Protein AF-A0A7S0THJ0-F1 (afdb_monomer_lite)

Organism: NCBI:txid933848

pLDDT: mean 73.05, std 17.77, range [30.92, 96.56]

InterPro domains:
  IPR011989 Armadillo-like helical [G3DSA:1.25.10.10] (74-312)

Sequence (312 aa):
LCKSIRDVCLGVSECCMRSSDLSIRLKAMTIWSYIFDDADLLTLIGYDAQKNVFAQSDRFVGVTVGIMKFVLNHFRVQFHDLKSFETEEEWQSSRNNLKCIISRLLQQCFVLCPLKGMECIGQFSMSVLSGQPDAQHVNSIGHCTIQNTQYVALDGLGDIYRIVFENSIRYATHKHSIHAFKAKKNTTAQRVTLIDESAFDGDSPLLMMAQQLHALVLKYDCARDTQLSSRIYPLLSAMIPLYSRRTQCLQLTFDRLLTDFQLKLPLNPSSADAFDIKCNAVACKRRTAFALLHIAKRIPHVCVQFIQPIWK

Foldseek 3Di:
DVVVVVVVLLVVLLVQLPDPDLVSVLVSLLSVQVVCVVDPVCVQQQQPVVVRDGPHDPSVLVSLLVLLLVLLVLLQDDPVNDPPDPDPVVVVVVSVVCLVSSLSSLLSSCLSPVLSSLVSLLVLLCVLLVDDPPPVPPDPLVPPDPPPSSLSSLVSNLSSLCSNQVVQEDEPPPPPDPPPPPPPPDDPDDPRDHHYLCCLPDVRSSLVSLVVSLVSLLPRDPLVPLSSLLSSLSNLLRSLSNCVHPVVSVLSNCVVLVVSLPDDQPADVPDPCNPSSVVSNVSSNVSSVVSVVSSCVRCVVSCPVVCVVVVD

Structure (mmCIF, N/CA/C/O backbone):
data_AF-A0A7S0THJ0-F1
#
_entry.id   AF-A0A7S0THJ0-F1
#
loop_
_atom_site.group_PDB
_atom_site.id
_atom_site.type_symbol
_atom_site.label_atom_id
_atom_site.label_alt_id
_atom_site.label_comp_id
_atom_site.label_asym_id
_atom_site.label_entity_id
_atom_site.label_seq_id
_atom_site.pdbx_PDB_ins_code
_atom_site.Cartn_x
_atom_site.Cartn_y
_atom_site.Cartn_z
_atom_site.occupancy
_atom_site.B_iso_or_equiv
_atom_site.auth_seq_id
_atom_site.auth_comp_id
_atom_site.auth_asym_id
_atom_site.auth_atom_id
_atom_site.pdbx_PDB_model_num
ATOM 1 N N . LEU A 1 1 ? -22.891 15.657 32.880 1.00 45.47 1 LEU A N 1
ATOM 2 C CA . LEU A 1 1 ? -21.996 16.722 32.367 1.00 45.47 1 LEU A CA 1
ATOM 3 C C . LEU A 1 1 ? -21.004 16.203 31.315 1.00 45.47 1 LEU A C 1
ATOM 5 O O . LEU A 1 1 ? -21.065 16.663 30.185 1.00 45.47 1 LEU A O 1
ATOM 9 N N . CYS A 1 2 ? -20.169 15.197 31.618 1.00 52.94 2 CYS A N 1
ATOM 10 C CA . CYS A 1 2 ? -19.155 14.667 30.683 1.00 52.94 2 CYS A CA 1
ATOM 11 C C . CYS A 1 2 ? -19.717 14.135 29.351 1.00 52.94 2 CYS A C 1
ATOM 13 O O . CYS A 1 2 ? -19.111 14.352 28.308 1.00 52.94 2 CYS A O 1
ATOM 15 N N . LYS A 1 3 ? -20.898 13.500 29.365 1.00 54.56 3 LYS A N 1
ATOM 16 C CA . LYS A 1 3 ? -21.573 13.017 28.145 1.00 54.56 3 LYS A CA 1
ATOM 17 C C . LYS A 1 3 ? -21.988 14.171 27.219 1.00 54.56 3 LYS A C 1
A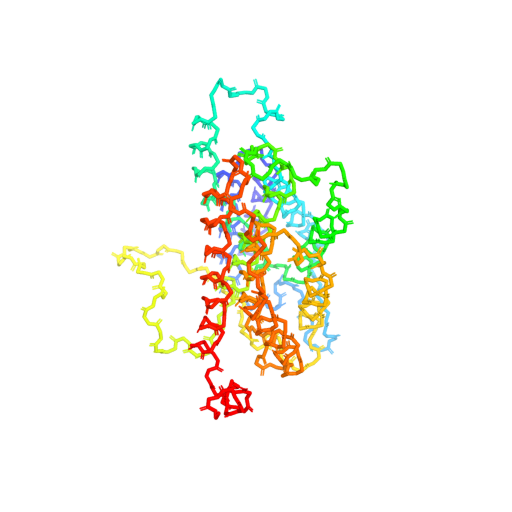TOM 19 O O . LYS A 1 3 ? -21.702 14.140 26.036 1.00 54.56 3 LYS A O 1
ATOM 24 N N . SER A 1 4 ? -22.532 15.244 27.794 1.00 60.94 4 SER A N 1
ATOM 25 C CA . SER A 1 4 ? -22.945 16.448 27.061 1.00 60.94 4 SER A CA 1
ATOM 26 C C . SER A 1 4 ? -21.755 17.206 26.454 1.00 60.94 4 SER A C 1
ATOM 28 O O . SER A 1 4 ? -21.835 17.631 25.308 1.00 60.94 4 SER A O 1
ATOM 30 N N . ILE A 1 5 ? -20.626 17.313 27.167 1.00 57.25 5 ILE A N 1
ATOM 31 C CA . ILE A 1 5 ? -19.391 17.911 26.625 1.00 57.25 5 ILE A CA 1
ATOM 32 C C . ILE A 1 5 ? -18.820 17.046 25.493 1.00 57.25 5 ILE A C 1
ATOM 34 O O . ILE A 1 5 ? -18.449 17.578 24.450 1.00 57.25 5 ILE A O 1
ATOM 38 N N . ARG A 1 6 ? -18.797 15.717 25.665 1.00 62.06 6 ARG A N 1
ATOM 39 C CA . ARG A 1 6 ? -18.361 14.775 24.624 1.00 62.06 6 ARG A CA 1
ATOM 40 C C . ARG A 1 6 ? -19.205 14.922 23.357 1.00 62.06 6 ARG A C 1
ATOM 42 O O . ARG A 1 6 ? -18.637 15.070 22.282 1.00 62.06 6 ARG A O 1
ATOM 49 N N . ASP A 1 7 ? -20.527 14.944 23.486 1.00 62.53 7 ASP A N 1
ATOM 50 C CA . ASP A 1 7 ? -21.443 15.046 22.346 1.00 62.53 7 ASP A CA 1
ATOM 51 C C . ASP A 1 7 ? -21.288 16.389 21.606 1.00 62.53 7 ASP A C 1
ATOM 53 O O . ASP A 1 7 ? -21.286 16.425 20.375 1.00 62.53 7 ASP A O 1
ATOM 57 N N . VAL A 1 8 ? -21.058 17.490 22.334 1.00 66.38 8 VAL A N 1
ATOM 58 C CA . VAL A 1 8 ? -20.752 18.804 21.740 1.00 66.38 8 VAL A CA 1
ATOM 59 C C . VAL A 1 8 ? -19.402 18.790 21.017 1.00 66.38 8 VAL A C 1
ATOM 61 O O . VAL A 1 8 ? -19.313 19.257 19.881 1.00 66.38 8 VAL A O 1
ATOM 64 N N . CYS A 1 9 ? -18.352 18.227 21.624 1.00 64.31 9 CYS A N 1
ATOM 65 C CA . CYS A 1 9 ? -17.043 18.100 20.981 1.00 64.31 9 CYS A CA 1
ATOM 66 C C . CYS A 1 9 ? -17.111 17.241 19.711 1.00 64.31 9 CYS A C 1
ATOM 68 O O . CYS A 1 9 ? -16.494 17.599 18.707 1.00 64.31 9 CYS A O 1
ATOM 70 N N . LEU A 1 10 ? -17.882 16.149 19.726 1.00 64.94 10 LEU A N 1
ATOM 71 C CA . LEU A 1 10 ? -18.122 15.305 18.554 1.00 64.94 10 LEU A CA 1
ATOM 72 C C . LEU A 1 10 ? -18.889 16.062 17.461 1.00 64.94 10 LEU A C 1
ATOM 74 O O . LEU A 1 10 ? -18.469 16.034 16.310 1.00 64.94 10 LEU A O 1
ATOM 78 N N . GLY A 1 11 ? -19.937 16.813 17.809 1.00 65.62 11 GLY A N 1
ATOM 79 C CA . GLY A 1 11 ? -20.690 17.617 16.840 1.00 65.62 11 GLY A CA 1
ATOM 80 C C . GLY A 1 11 ? -19.857 18.729 16.188 1.00 65.62 11 GLY A C 1
ATOM 81 O O . GLY A 1 11 ? -19.864 18.884 14.967 1.00 65.62 11 GLY A O 1
ATOM 82 N N . VAL A 1 12 ? -19.081 19.479 16.979 1.00 69.25 12 VAL A N 1
ATOM 83 C CA . VAL A 1 12 ? -18.205 20.549 16.462 1.00 69.25 12 VAL A CA 1
ATOM 84 C C . VAL A 1 12 ? -17.106 19.973 15.575 1.00 69.25 12 VAL A C 1
ATOM 86 O O . VAL A 1 12 ? -16.859 20.476 14.479 1.00 69.25 12 VAL A O 1
ATOM 89 N N . SER A 1 13 ? -16.461 18.898 16.022 1.00 67.81 13 SER A N 1
ATOM 90 C CA . SER A 1 13 ? -15.415 18.253 15.233 1.00 67.81 13 SER A CA 1
ATOM 91 C C . SER A 1 13 ? -15.972 17.610 13.959 1.00 67.81 13 SER A C 1
ATOM 93 O O . SER A 1 13 ? -15.320 17.709 12.926 1.00 67.81 13 SER A O 1
ATOM 95 N N . GLU A 1 14 ? -17.188 17.055 13.963 1.00 68.12 14 GLU A N 1
ATOM 96 C CA . GLU A 1 14 ? -17.860 16.575 12.746 1.00 68.12 14 GLU A CA 1
ATOM 97 C C . GLU A 1 14 ? -18.060 17.706 11.723 1.00 68.12 14 GLU A C 1
ATOM 99 O O . GLU A 1 14 ? -17.753 17.539 10.541 1.00 68.12 14 GLU A O 1
ATOM 104 N N . CYS A 1 15 ? -18.505 18.885 12.163 1.00 71.38 15 CYS A N 1
ATOM 105 C CA . CYS A 1 15 ? -18.601 20.061 11.295 1.00 71.38 15 CYS A CA 1
ATOM 106 C C . CYS A 1 15 ? -17.227 20.464 10.734 1.00 71.38 15 CYS A C 1
ATOM 108 O O . CYS A 1 15 ? -17.093 20.704 9.533 1.00 71.38 15 CYS A O 1
ATOM 110 N N . CYS A 1 16 ? -16.184 20.474 11.569 1.00 72.19 16 CYS A N 1
ATOM 111 C CA . CYS A 1 16 ? -14.816 20.768 11.138 1.00 72.19 16 CYS A CA 1
ATOM 112 C C . CYS A 1 16 ? -14.275 19.746 10.121 1.00 72.19 16 CYS A C 1
ATOM 114 O O . CYS A 1 16 ? -13.527 20.118 9.217 1.00 72.19 16 CYS A O 1
ATOM 116 N N . MET A 1 17 ? -14.686 18.479 10.212 1.00 67.00 17 MET A N 1
ATOM 117 C CA . MET A 1 17 ? -14.306 17.419 9.270 1.00 67.00 17 MET A CA 1
ATOM 118 C C . MET A 1 17 ? -14.867 17.640 7.857 1.00 67.00 17 MET A C 1
ATOM 120 O O . MET A 1 17 ? -14.301 17.141 6.885 1.00 67.00 17 MET A O 1
ATOM 124 N N . ARG A 1 18 ? -15.933 18.440 7.721 1.00 70.94 18 ARG A N 1
ATOM 125 C CA . ARG A 1 18 ? -16.515 18.839 6.427 1.00 70.94 18 ARG A CA 1
ATOM 126 C C . ARG A 1 18 ? -15.863 20.088 5.822 1.00 70.94 18 ARG A C 1
ATOM 128 O O . ARG A 1 18 ? -16.164 20.421 4.680 1.00 70.94 18 ARG A O 1
ATOM 135 N N . SER A 1 19 ? -14.969 20.764 6.550 1.00 75.06 19 SER A N 1
ATOM 136 C CA . SER A 1 19 ? -14.258 21.961 6.072 1.00 75.06 19 SER A CA 1
ATOM 137 C C . SER A 1 19 ? -13.485 21.683 4.781 1.00 75.06 19 SER A C 1
ATOM 139 O O . SER A 1 19 ? -13.008 20.571 4.586 1.00 75.06 19 SER A O 1
ATOM 141 N N . SER A 1 20 ? -13.309 22.666 3.898 1.00 71.50 20 SER A N 1
ATOM 142 C CA . SER A 1 20 ? -12.381 22.558 2.760 1.00 71.50 20 SER A CA 1
ATOM 143 C C . SER A 1 20 ? -10.906 22.645 3.182 1.00 71.50 20 SER A C 1
ATOM 145 O O . SER A 1 20 ? -10.034 22.202 2.439 1.00 71.50 20 SER A O 1
ATOM 147 N N . ASP A 1 21 ? -10.622 23.154 4.385 1.00 73.25 21 ASP A N 1
ATOM 148 C CA . ASP A 1 21 ? -9.270 23.303 4.927 1.00 73.25 21 ASP A CA 1
ATOM 149 C C . ASP A 1 21 ? -8.776 22.001 5.593 1.00 73.25 21 ASP A C 1
ATOM 151 O O . ASP A 1 21 ? -9.318 21.530 6.600 1.00 73.25 21 ASP A O 1
ATOM 155 N N . LEU A 1 22 ? -7.694 21.437 5.048 1.00 71.25 22 LEU A N 1
ATOM 156 C CA . LEU A 1 22 ? -7.054 20.215 5.542 1.00 71.25 22 LEU A CA 1
ATOM 157 C C . LEU A 1 22 ? -6.485 20.342 6.964 1.00 71.25 22 LEU A C 1
ATOM 159 O O . LEU A 1 22 ? -6.487 19.364 7.712 1.00 71.25 22 LEU A O 1
ATOM 163 N N . SER A 1 23 ? -6.020 21.528 7.358 1.00 70.19 23 SER A N 1
ATOM 164 C CA . SER A 1 23 ? -5.528 21.809 8.710 1.00 70.19 23 SER A CA 1
ATOM 165 C C . SER A 1 23 ? -6.664 21.739 9.729 1.00 70.19 23 SER A C 1
ATOM 167 O O . SER A 1 23 ? -6.505 21.159 10.807 1.00 70.19 23 SER A O 1
ATOM 169 N N . ILE A 1 24 ? -7.843 22.259 9.366 1.00 72.00 24 ILE A N 1
ATOM 170 C CA . ILE A 1 24 ? -9.050 22.177 10.199 1.00 72.00 24 ILE A CA 1
ATOM 171 C C . ILE A 1 24 ? -9.493 20.718 10.351 1.00 72.00 24 ILE A C 1
ATOM 173 O O . ILE A 1 24 ? -9.739 20.278 11.477 1.00 72.00 24 ILE A O 1
ATOM 177 N N . ARG A 1 25 ? -9.508 19.942 9.257 1.00 72.75 25 ARG A N 1
ATOM 178 C CA . ARG A 1 25 ? -9.799 18.497 9.313 1.00 72.75 25 ARG A CA 1
ATOM 179 C C . ARG A 1 25 ? -8.817 17.755 10.219 1.00 72.75 25 ARG A C 1
ATOM 181 O O . ARG A 1 25 ? -9.242 16.970 11.057 1.00 72.75 25 ARG A O 1
ATOM 188 N N . LEU A 1 26 ? -7.515 18.034 10.114 1.00 68.38 26 LEU A N 1
ATOM 189 C CA . LEU A 1 26 ? -6.490 17.362 10.924 1.00 68.38 26 LEU A CA 1
ATOM 190 C C . LEU A 1 26 ? -6.643 17.665 12.419 1.00 68.38 26 LEU A C 1
ATOM 192 O O . LEU A 1 26 ? -6.515 16.770 13.259 1.00 68.38 26 LEU A O 1
ATOM 196 N N . LYS A 1 27 ? -6.940 18.920 12.770 1.00 73.38 27 LYS A N 1
ATOM 197 C CA . LYS A 1 27 ? -7.230 19.303 14.158 1.00 73.38 27 LYS A CA 1
ATOM 198 C C . LYS A 1 27 ? -8.483 18.600 14.676 1.00 73.38 27 LYS A C 1
ATOM 200 O O . LYS A 1 27 ? -8.460 18.089 15.791 1.00 73.38 27 LYS A O 1
ATOM 205 N N . ALA A 1 28 ? -9.531 18.510 13.857 1.00 73.31 28 ALA A N 1
ATOM 206 C CA . ALA A 1 28 ? -10.739 17.774 14.203 1.00 73.31 28 ALA A CA 1
ATOM 207 C C . ALA A 1 28 ? -10.446 16.285 14.436 1.00 73.31 28 ALA A C 1
ATOM 209 O O . ALA A 1 28 ? -10.781 15.771 15.495 1.00 73.31 28 ALA A O 1
ATOM 210 N N . MET A 1 29 ? -9.727 15.615 13.532 1.00 68.19 29 MET A N 1
ATOM 211 C CA . MET A 1 29 ? -9.319 14.214 13.716 1.00 68.19 29 MET A CA 1
ATOM 212 C C . MET A 1 29 ? -8.494 13.994 14.979 1.00 68.19 29 MET A C 1
ATOM 214 O O . MET A 1 29 ? -8.699 13.014 15.686 1.00 68.19 29 MET A O 1
ATOM 218 N N . THR A 1 30 ? -7.598 14.928 15.295 1.00 67.06 30 THR A N 1
ATOM 219 C CA . THR A 1 30 ? -6.803 14.873 16.524 1.00 67.06 30 THR A CA 1
ATOM 220 C C . THR A 1 30 ? -7.704 14.895 17.761 1.00 67.06 30 THR A C 1
ATOM 222 O O . THR A 1 30 ? -7.481 14.111 18.678 1.00 67.06 30 THR A O 1
ATOM 225 N N . ILE A 1 31 ? -8.753 15.727 17.774 1.00 67.38 31 ILE A N 1
ATOM 226 C CA . ILE A 1 31 ? -9.754 15.750 18.855 1.00 67.38 31 ILE A CA 1
ATOM 227 C C . ILE A 1 31 ? -10.453 14.390 18.975 1.00 67.38 31 ILE A C 1
ATOM 229 O O . ILE A 1 31 ? -10.575 13.880 20.085 1.00 67.38 31 ILE A O 1
ATOM 233 N N . TRP A 1 32 ? -10.857 13.775 17.858 1.00 65.62 32 TRP A N 1
ATOM 234 C CA . TRP A 1 32 ? -11.440 12.429 17.880 1.00 65.62 32 TRP A CA 1
ATOM 235 C C . TRP A 1 32 ? -10.455 11.409 18.460 1.00 65.62 32 TRP A C 1
ATOM 237 O O . TRP A 1 32 ? -10.817 10.713 19.401 1.00 65.62 32 TRP A O 1
ATOM 247 N N . SER A 1 33 ? -9.203 11.363 17.986 1.00 62.84 33 SER A N 1
ATOM 248 C CA . SER A 1 33 ? -8.169 10.466 18.531 1.00 62.84 33 SER A CA 1
ATOM 249 C C . SER A 1 33 ? -7.985 10.628 20.046 1.00 62.84 33 SER A C 1
ATOM 251 O O . SER A 1 33 ? -7.906 9.629 20.750 1.00 62.84 33 SER A O 1
ATOM 253 N N . TYR A 1 34 ? -7.995 11.863 20.563 1.00 63.12 34 TYR A N 1
ATOM 254 C CA . TYR A 1 34 ? -7.917 12.119 22.007 1.00 63.12 34 TYR A CA 1
ATOM 255 C C . TYR A 1 34 ? -9.150 11.624 22.773 1.00 63.12 34 TYR A C 1
ATOM 257 O O . TYR A 1 34 ? -9.007 11.057 23.851 1.00 63.12 34 TYR A O 1
ATOM 265 N N . ILE A 1 35 ? -10.357 11.818 22.231 1.00 61.69 35 ILE A N 1
ATOM 266 C CA . ILE A 1 35 ? -11.600 11.317 22.845 1.00 61.69 35 ILE A CA 1
ATOM 267 C C . ILE A 1 35 ? -11.606 9.780 22.887 1.00 61.69 35 ILE A C 1
ATOM 269 O O . ILE A 1 35 ? -12.152 9.193 23.822 1.00 61.69 35 ILE A O 1
ATOM 273 N N . PHE A 1 36 ? -11.002 9.140 21.885 1.00 57.12 36 PHE A N 1
ATOM 274 C CA . PHE A 1 36 ? -10.899 7.689 21.775 1.00 57.12 36 PHE A CA 1
ATOM 275 C C . PHE A 1 36 ? -9.821 7.069 22.675 1.00 57.12 36 PHE A C 1
ATOM 277 O O . PHE A 1 36 ? -10.013 5.942 23.113 1.00 57.12 36 PHE A O 1
ATOM 284 N N . ASP A 1 37 ? -8.735 7.781 22.989 1.00 53.16 37 ASP A N 1
ATOM 285 C CA . ASP A 1 37 ? -7.672 7.296 23.889 1.00 53.16 37 ASP A CA 1
ATOM 286 C C . ASP A 1 37 ? -8.120 7.178 25.364 1.00 53.16 37 ASP A C 1
ATOM 288 O O . ASP A 1 37 ? -7.504 6.442 26.133 1.00 53.16 37 ASP A O 1
ATOM 292 N N . ASP A 1 38 ? -9.176 7.896 25.764 1.00 46.31 38 ASP A N 1
ATOM 293 C CA . ASP A 1 38 ? -9.660 7.993 27.156 1.00 46.31 38 ASP A CA 1
ATOM 294 C C . ASP A 1 38 ? -10.891 7.100 27.438 1.00 46.31 38 ASP A C 1
ATOM 296 O O . ASP A 1 38 ? -11.423 7.047 28.548 1.00 46.31 38 ASP A O 1
ATOM 300 N N . ALA A 1 39 ? -11.379 6.393 26.419 1.00 47.75 39 ALA A N 1
ATOM 301 C CA . ALA A 1 39 ? -12.442 5.403 26.522 1.00 47.75 39 ALA A CA 1
ATOM 302 C C . ALA A 1 39 ? -11.917 4.050 26.038 1.00 47.75 39 ALA A C 1
ATOM 304 O O . ALA A 1 39 ? -11.024 3.999 25.201 1.00 47.75 39 ALA A O 1
ATOM 305 N N . ASP A 1 40 ? -12.482 2.950 26.536 1.00 49.97 40 ASP A N 1
ATOM 306 C CA . ASP A 1 40 ? -12.187 1.625 25.993 1.00 49.97 40 ASP A CA 1
ATOM 307 C C . ASP A 1 40 ? -12.517 1.640 24.489 1.00 49.97 40 ASP A C 1
ATOM 309 O O . ASP A 1 40 ? -13.684 1.773 24.102 1.00 49.97 40 ASP A O 1
ATOM 313 N N . LEU A 1 41 ? -11.466 1.651 23.657 1.00 43.72 41 LEU A N 1
ATOM 314 C CA . LEU A 1 41 ? -11.512 2.010 22.236 1.00 43.72 41 LEU A CA 1
ATOM 315 C C . LEU A 1 41 ? -12.577 1.187 21.514 1.00 43.72 41 LEU A C 1
ATOM 317 O O . LEU A 1 41 ? -13.333 1.726 20.713 1.00 43.72 41 LEU A O 1
ATOM 321 N N . LEU A 1 42 ? -12.665 -0.096 21.879 1.00 40.34 42 LEU A N 1
ATOM 322 C CA . LEU A 1 42 ? -13.617 -1.081 21.380 1.00 40.34 42 LEU A CA 1
ATOM 323 C C . LEU A 1 42 ? -15.065 -0.678 21.679 1.00 40.34 42 LEU A C 1
ATOM 325 O O . LEU A 1 42 ? -15.903 -0.676 20.787 1.00 40.34 42 LEU A O 1
ATOM 329 N N . THR A 1 43 ? -15.352 -0.223 22.893 1.00 44.41 43 THR A N 1
ATOM 330 C CA . THR A 1 43 ? -16.694 0.181 23.329 1.00 44.41 43 THR A CA 1
ATOM 331 C C . THR A 1 43 ? -17.152 1.483 22.659 1.00 44.41 43 THR A C 1
ATOM 333 O O . THR A 1 43 ? -18.342 1.661 22.401 1.00 44.41 43 THR A O 1
ATOM 336 N N . LEU A 1 44 ? -16.225 2.395 22.332 1.00 40.06 44 LEU A N 1
ATOM 337 C CA . LEU A 1 44 ? -16.539 3.679 21.685 1.00 40.06 44 LEU A CA 1
ATOM 338 C C . LEU A 1 44 ? -16.603 3.595 20.148 1.00 40.06 44 LEU A C 1
ATOM 340 O O . LEU A 1 44 ? -17.383 4.321 19.534 1.00 40.06 44 LEU A O 1
ATOM 344 N N . ILE A 1 45 ? -15.838 2.690 19.525 1.00 42.72 45 ILE A N 1
ATOM 345 C CA . ILE A 1 45 ? -15.998 2.310 18.107 1.00 42.72 45 ILE A CA 1
ATOM 346 C C . ILE A 1 45 ? -17.091 1.247 17.909 1.00 42.72 45 ILE A C 1
ATOM 348 O O . ILE A 1 45 ? -17.216 0.673 16.829 1.00 42.72 45 ILE A O 1
ATOM 352 N N . GLY A 1 46 ? -17.862 0.962 18.960 1.00 42.41 46 GLY A N 1
ATOM 353 C CA . GLY A 1 46 ? -18.971 0.019 18.954 1.00 42.41 46 GLY A CA 1
ATOM 354 C C . GLY A 1 46 ? -18.586 -1.433 18.683 1.00 42.41 46 GLY A C 1
ATOM 355 O O . GLY A 1 46 ? -19.466 -2.225 18.379 1.00 42.41 46 GLY A O 1
ATOM 356 N N . TYR A 1 47 ? -17.310 -1.807 18.756 1.00 44.22 47 TYR A N 1
ATOM 357 C CA . TYR A 1 47 ? -16.900 -3.201 18.668 1.00 44.22 47 TYR A CA 1
ATOM 358 C C . TYR A 1 47 ? -17.527 -4.009 19.809 1.00 44.22 47 TYR A C 1
ATOM 360 O O . TYR A 1 47 ? -17.111 -3.947 20.966 1.00 44.22 47 TYR A O 1
ATOM 368 N N . ASP A 1 48 ? -18.551 -4.772 19.455 1.00 48.09 48 ASP A N 1
ATOM 369 C CA . ASP A 1 48 ? -19.167 -5.777 20.295 1.00 48.09 48 ASP A CA 1
ATOM 370 C C . ASP A 1 48 ? -18.270 -7.016 20.256 1.00 48.09 48 ASP A C 1
ATOM 372 O O . ASP A 1 48 ? -18.319 -7.807 19.312 1.00 48.09 48 ASP A O 1
ATOM 376 N N . ALA A 1 49 ? -17.433 -7.176 21.281 1.00 44.28 49 ALA A N 1
ATOM 377 C CA . ALA A 1 49 ? -16.522 -8.311 21.403 1.00 44.28 49 ALA A CA 1
ATOM 378 C C . ALA A 1 49 ? -17.246 -9.669 21.477 1.00 44.28 49 ALA A C 1
ATOM 380 O O . ALA A 1 49 ? -16.637 -10.691 21.174 1.00 44.28 49 ALA A O 1
ATOM 381 N N . GLN A 1 50 ? -18.533 -9.699 21.849 1.00 45.19 50 GLN A N 1
ATOM 382 C CA . GLN A 1 50 ? -19.325 -10.931 21.907 1.00 45.19 50 GLN A CA 1
ATOM 383 C C . GLN A 1 50 ? -19.874 -11.326 20.535 1.00 45.19 50 GLN A C 1
ATOM 385 O O . GLN A 1 50 ? -20.042 -12.512 20.259 1.00 45.19 50 GLN A O 1
ATOM 390 N N . LYS A 1 51 ? -20.145 -10.345 19.667 1.00 45.34 51 LYS A N 1
ATOM 391 C CA . LYS A 1 51 ? -20.656 -10.579 18.306 1.00 45.34 51 LYS A CA 1
ATOM 392 C C . LYS A 1 51 ? -19.591 -10.450 17.220 1.00 45.34 51 LYS A C 1
ATOM 394 O O . LYS A 1 51 ? -19.851 -10.824 16.081 1.00 45.34 51 LYS A O 1
ATOM 399 N N . ASN A 1 52 ? -18.414 -9.933 17.565 1.00 44.78 52 ASN A N 1
ATOM 400 C CA . ASN A 1 52 ? -17.327 -9.617 16.643 1.00 44.78 52 ASN A CA 1
ATOM 401 C C . ASN A 1 52 ? -17.748 -8.593 15.559 1.00 44.78 52 ASN A C 1
ATOM 403 O O . ASN A 1 52 ? -17.403 -8.736 14.386 1.00 44.78 52 ASN A O 1
ATOM 407 N N . VAL A 1 53 ? -18.542 -7.573 15.931 1.00 39.50 53 VAL A N 1
ATOM 408 C CA . VAL A 1 53 ? -19.113 -6.571 14.997 1.00 39.50 53 VAL A CA 1
ATOM 409 C C . VAL A 1 53 ? -18.901 -5.149 15.512 1.00 39.50 53 VAL A C 1
ATOM 411 O O . VAL A 1 53 ? -19.036 -4.903 16.702 1.00 39.50 53 VAL A O 1
ATOM 414 N N . PHE A 1 54 ? -18.620 -4.195 14.621 1.00 47.84 54 PHE A N 1
ATOM 415 C CA . PHE A 1 54 ? -18.467 -2.772 14.949 1.00 47.84 54 PHE A CA 1
ATOM 416 C C . PHE A 1 54 ? -19.802 -2.012 14.819 1.00 47.84 54 PHE A C 1
ATOM 418 O O . PHE A 1 54 ? -20.301 -1.809 13.718 1.00 47.84 54 PHE A O 1
ATOM 425 N N . ALA A 1 55 ? -20.361 -1.546 15.932 1.00 47.16 55 ALA A N 1
ATOM 426 C CA . ALA A 1 55 ? -21.505 -0.642 16.055 1.00 47.16 55 ALA A CA 1
ATOM 427 C C . ALA A 1 55 ? -21.058 0.837 16.054 1.00 47.16 55 ALA A C 1
ATOM 429 O O . ALA A 1 55 ? -21.358 1.600 16.973 1.00 47.16 55 ALA A O 1
ATOM 430 N N . GLN A 1 56 ? -20.279 1.254 15.054 1.00 54.62 56 GLN A N 1
ATOM 431 C CA . GLN A 1 56 ? -20.024 2.684 14.840 1.00 54.62 56 GLN A CA 1
ATOM 432 C C . GLN A 1 56 ? -21.308 3.357 14.335 1.00 54.62 56 GLN A C 1
ATOM 434 O O . GLN A 1 56 ? -22.104 2.727 13.642 1.00 54.62 56 GLN A O 1
ATOM 439 N N . SER A 1 57 ? -21.518 4.645 14.636 1.00 58.69 57 SER A N 1
ATOM 440 C CA . SER A 1 57 ? -22.602 5.376 13.969 1.00 58.69 57 SER A CA 1
ATOM 441 C C . SER A 1 57 ? -22.283 5.470 12.473 1.00 58.69 57 SER A C 1
ATOM 443 O O . SER A 1 57 ? -21.169 5.848 12.096 1.00 58.69 57 SER A O 1
ATOM 445 N N . ASP A 1 58 ? -23.253 5.164 11.611 1.00 61.97 58 ASP A N 1
ATOM 446 C CA . ASP A 1 58 ? -23.079 5.223 10.149 1.00 61.97 58 ASP A CA 1
ATOM 447 C C . ASP A 1 58 ? -22.541 6.585 9.675 1.00 61.97 58 ASP A C 1
ATOM 449 O O . ASP A 1 58 ? -21.827 6.688 8.676 1.00 61.97 58 ASP A O 1
ATOM 453 N N . ARG A 1 59 ? -22.830 7.647 10.438 1.00 61.09 59 ARG A N 1
ATOM 454 C CA . ARG A 1 59 ? -22.331 9.006 10.196 1.00 61.09 59 ARG A CA 1
ATOM 455 C C . ARG A 1 59 ? -20.819 9.120 10.395 1.00 61.09 59 ARG A C 1
ATOM 457 O O . ARG A 1 59 ? -20.152 9.714 9.551 1.00 61.09 59 ARG A O 1
ATOM 464 N N . PHE A 1 60 ? -20.264 8.536 11.458 1.00 66.50 60 PHE A N 1
ATOM 465 C CA . PHE A 1 60 ? -18.819 8.551 11.710 1.00 66.50 60 PHE A CA 1
ATOM 466 C C . PHE A 1 60 ? -18.045 7.782 10.637 1.00 66.50 60 PHE A C 1
ATOM 468 O O . PHE A 1 60 ? -17.050 8.282 10.100 1.00 66.50 60 PHE A O 1
ATOM 475 N N . VAL A 1 61 ? -18.549 6.596 10.283 1.00 67.62 61 VAL A N 1
ATOM 476 C CA . VAL A 1 61 ? -18.001 5.788 9.190 1.00 67.62 61 VAL A CA 1
ATOM 477 C C . VAL A 1 61 ? -18.033 6.591 7.893 1.00 67.62 61 VAL A C 1
ATOM 479 O O . VAL A 1 61 ? -17.017 6.689 7.209 1.00 67.62 61 VAL A O 1
ATOM 482 N N . GLY A 1 62 ? -19.167 7.226 7.583 1.00 69.31 62 GLY A N 1
ATOM 483 C CA . GLY A 1 62 ? -19.335 8.040 6.382 1.00 69.31 62 GLY A CA 1
ATOM 484 C C . GLY A 1 62 ? -18.335 9.194 6.284 1.00 69.31 62 GLY A C 1
ATOM 485 O O . GLY A 1 62 ? -17.733 9.392 5.228 1.00 69.31 62 GLY A O 1
ATOM 486 N N . VAL A 1 63 ? -18.099 9.922 7.379 1.00 70.25 63 VAL A N 1
ATOM 487 C CA . VAL A 1 63 ? -17.132 11.033 7.417 1.00 70.25 63 VAL A CA 1
ATOM 488 C C . VAL A 1 63 ? -15.699 10.529 7.241 1.00 70.25 63 VAL A C 1
ATOM 490 O O . VAL A 1 63 ? -14.961 11.055 6.405 1.00 70.25 63 VAL A O 1
ATOM 493 N N . THR A 1 64 ? -15.311 9.485 7.977 1.00 74.06 64 THR A N 1
ATOM 494 C CA . THR A 1 64 ? -13.954 8.919 7.910 1.00 74.06 64 THR A CA 1
ATOM 495 C C . THR A 1 64 ? -13.666 8.350 6.521 1.00 74.06 64 THR A C 1
ATOM 497 O O . THR A 1 64 ? -12.644 8.670 5.915 1.00 74.06 64 THR A O 1
ATOM 500 N N . VAL A 1 65 ? -14.608 7.592 5.955 1.00 79.25 65 VAL A N 1
ATOM 501 C CA . VAL A 1 65 ? -14.525 7.066 4.583 1.00 79.25 65 VAL A CA 1
ATOM 502 C C . VAL A 1 65 ? -14.481 8.194 3.551 1.00 79.25 65 VAL A C 1
ATOM 504 O O . VAL A 1 65 ? -13.695 8.125 2.606 1.00 79.25 65 VAL A O 1
ATOM 507 N N . GLY A 1 66 ? -15.284 9.248 3.723 1.00 72.06 66 GLY A N 1
ATOM 508 C CA . GLY A 1 66 ? -15.277 10.419 2.844 1.00 72.06 66 GLY A CA 1
ATOM 509 C C . GLY A 1 66 ? -13.916 11.115 2.808 1.00 72.06 66 GLY A C 1
ATOM 510 O O . GLY A 1 66 ? -13.402 11.415 1.728 1.00 72.06 66 GLY A O 1
ATOM 511 N N . ILE A 1 67 ? -13.288 11.307 3.972 1.00 76.94 67 ILE A N 1
ATOM 512 C CA . ILE A 1 67 ? -11.949 11.903 4.070 1.00 76.94 67 ILE A CA 1
ATOM 513 C C . ILE A 1 67 ? -10.890 10.974 3.495 1.00 76.94 67 ILE A C 1
ATOM 515 O O . ILE A 1 67 ? -10.034 11.449 2.751 1.00 76.94 67 ILE A O 1
ATOM 519 N N . MET A 1 68 ? -10.957 9.667 3.762 1.00 83.31 68 MET A N 1
ATOM 520 C CA . MET A 1 68 ? -10.033 8.712 3.147 1.00 83.31 68 MET A CA 1
ATOM 521 C C . MET A 1 68 ? -10.126 8.764 1.628 1.00 83.31 68 MET A C 1
ATOM 523 O O . MET A 1 68 ? -9.101 8.921 0.980 1.00 83.31 68 MET A O 1
ATOM 527 N N . LYS A 1 69 ? -11.326 8.721 1.040 1.00 82.38 69 LYS A N 1
ATOM 528 C CA . LYS A 1 69 ? -11.499 8.835 -0.418 1.00 82.38 69 LYS A CA 1
ATOM 529 C C . LYS A 1 69 ? -10.949 10.155 -0.962 1.00 82.38 69 LYS A C 1
ATOM 531 O O . LYS A 1 69 ? -10.246 10.154 -1.969 1.00 82.38 69 LYS A O 1
ATOM 536 N N . PHE A 1 70 ? -11.204 11.268 -0.272 1.00 80.56 70 PHE A N 1
ATOM 537 C CA . PHE A 1 70 ? -10.651 12.577 -0.629 1.00 80.56 70 PHE A CA 1
ATOM 538 C C . PHE A 1 70 ? -9.113 12.581 -0.615 1.00 80.56 70 PHE A C 1
ATOM 540 O O . PHE A 1 70 ? -8.481 13.057 -1.559 1.00 80.56 70 PHE A O 1
ATOM 547 N N . VAL A 1 71 ? -8.511 12.026 0.438 1.00 81.81 71 VAL A N 1
ATOM 548 C CA . VAL A 1 71 ? -7.058 11.914 0.609 1.00 81.81 71 VAL A CA 1
ATOM 549 C C . VAL A 1 71 ? -6.452 10.978 -0.436 1.00 81.81 71 VAL A C 1
ATOM 551 O O . VAL A 1 71 ? -5.457 11.329 -1.061 1.00 81.81 71 VAL A O 1
ATOM 554 N N . LEU A 1 72 ? -7.063 9.820 -0.682 1.00 83.38 72 LEU A N 1
ATOM 555 C CA . LEU A 1 72 ? -6.619 8.867 -1.699 1.00 83.38 72 LEU A CA 1
ATOM 556 C C . LEU A 1 72 ? -6.627 9.505 -3.094 1.00 83.38 72 LEU A C 1
ATOM 558 O O . LEU A 1 72 ? -5.671 9.342 -3.845 1.00 83.38 72 LEU A O 1
ATOM 562 N N . ASN A 1 73 ? -7.636 10.319 -3.414 1.00 80.62 73 ASN A N 1
ATOM 563 C CA . ASN A 1 73 ? -7.668 11.052 -4.679 1.00 80.62 73 ASN A CA 1
ATOM 564 C C . ASN A 1 73 ? -6.509 12.052 -4.818 1.00 80.62 73 ASN A C 1
ATOM 566 O O . ASN A 1 73 ? -5.998 12.204 -5.924 1.00 80.62 73 ASN A O 1
ATOM 570 N N . HIS A 1 74 ? -6.022 12.660 -3.727 1.00 79.50 74 HIS A N 1
ATOM 571 C CA . HIS A 1 74 ? -4.852 13.553 -3.780 1.00 79.50 74 HIS A CA 1
ATOM 572 C C . HIS A 1 74 ? -3.568 12.836 -4.212 1.00 79.50 74 HIS A C 1
ATOM 574 O O . HIS A 1 74 ? -2.665 13.470 -4.752 1.00 79.50 74 HIS A O 1
ATOM 580 N N . PHE A 1 75 ? -3.483 11.518 -4.024 1.00 75.25 75 PHE A N 1
ATOM 581 C CA . PHE A 1 75 ? -2.340 10.730 -4.480 1.00 75.25 75 PHE A CA 1
ATOM 582 C C . PHE A 1 75 ? -2.351 10.444 -5.993 1.00 75.25 75 PHE A C 1
ATOM 584 O O . PHE A 1 75 ? -1.358 9.924 -6.497 1.00 75.25 75 PHE A O 1
ATOM 591 N N . ARG A 1 76 ? -3.424 10.799 -6.722 1.00 71.62 76 ARG A N 1
ATOM 592 C CA . ARG A 1 76 ? -3.533 10.633 -8.189 1.00 71.62 76 ARG A CA 1
ATOM 593 C C . ARG A 1 76 ? -3.400 11.931 -8.984 1.00 71.62 76 ARG A C 1
ATOM 595 O O . ARG A 1 76 ? -3.303 11.860 -10.202 1.00 71.62 76 ARG A O 1
ATOM 602 N N . VAL A 1 77 ? -3.457 13.091 -8.329 1.00 63.56 77 VAL A N 1
ATOM 603 C CA . VAL A 1 77 ? -3.573 14.383 -9.024 1.00 63.56 77 VAL A CA 1
ATOM 604 C C . VAL A 1 77 ? -2.293 14.700 -9.795 1.00 63.56 77 VAL A C 1
ATOM 606 O O . VAL A 1 77 ? -1.200 14.643 -9.228 1.00 63.56 77 VAL A O 1
ATOM 609 N N . GLN A 1 78 ? -2.442 15.053 -11.071 1.00 62.12 78 GLN A N 1
ATOM 610 C CA . GLN A 1 78 ? -1.345 15.470 -11.942 1.00 62.12 78 GLN A CA 1
ATOM 611 C C . GLN A 1 78 ? -1.075 16.971 -11.834 1.00 62.12 78 GLN A C 1
ATOM 613 O O . GLN A 1 78 ? -1.928 17.739 -11.391 1.00 62.12 78 GLN A O 1
ATOM 618 N N . PHE A 1 79 ? 0.095 17.392 -12.316 1.00 52.59 79 PHE A N 1
ATOM 619 C CA . PHE A 1 79 ? 0.411 18.806 -12.503 1.00 52.59 79 PHE A CA 1
ATOM 620 C C . PHE A 1 79 ? -0.601 19.498 -13.437 1.00 52.59 79 PHE A C 1
ATOM 622 O O . PHE A 1 79 ? -1.201 20.499 -13.061 1.00 52.59 79 PHE A O 1
ATOM 629 N N . HIS A 1 80 ? -0.875 18.906 -14.606 1.00 55.75 80 HIS A N 1
ATOM 630 C CA . HIS A 1 80 ? -1.742 19.495 -15.642 1.00 55.75 80 HIS A CA 1
ATOM 631 C C . HIS A 1 80 ? -3.239 19.492 -15.307 1.00 55.75 80 HIS A C 1
ATOM 633 O O . HIS A 1 80 ? -4.005 20.255 -15.893 1.00 55.75 80 HIS A O 1
ATOM 639 N N . ASP A 1 81 ? -3.662 18.673 -14.341 1.00 56.03 81 ASP A N 1
ATOM 640 C CA . ASP A 1 81 ? -5.055 18.634 -13.871 1.00 56.03 81 ASP A CA 1
ATOM 641 C C . ASP A 1 81 ? -5.396 19.842 -12.976 1.00 56.03 81 ASP A C 1
ATOM 643 O O . ASP A 1 81 ? -6.559 20.078 -12.637 1.00 56.03 81 ASP A O 1
ATOM 647 N N . LEU A 1 82 ? -4.388 20.629 -12.586 1.00 56.12 82 LEU A N 1
ATOM 648 C CA . LEU A 1 82 ? -4.526 21.751 -11.672 1.00 56.12 82 LEU A CA 1
ATOM 649 C C . LEU A 1 82 ? -4.256 23.063 -12.406 1.00 56.12 82 LEU A C 1
ATOM 651 O O . LEU A 1 82 ? -3.118 23.482 -12.573 1.00 56.12 82 LEU A O 1
ATOM 655 N N . LYS A 1 83 ? -5.332 23.778 -12.753 1.00 54.03 83 LYS A N 1
ATOM 656 C CA . LYS A 1 83 ? -5.281 25.126 -13.360 1.00 54.03 83 LYS A CA 1
ATOM 657 C C . LYS A 1 83 ? -4.619 26.201 -12.475 1.00 54.03 83 LYS A C 1
ATOM 659 O O . LYS A 1 83 ? -4.601 27.364 -12.854 1.00 54.03 83 LYS A O 1
ATOM 664 N N . SER A 1 84 ? -4.170 25.843 -11.273 1.00 62.41 84 SER A N 1
ATOM 665 C CA . SER A 1 84 ? -3.770 26.764 -10.207 1.00 62.41 84 SER A CA 1
ATOM 666 C C . SER A 1 84 ? -2.259 26.920 -10.021 1.00 62.41 84 SER A C 1
ATOM 668 O O . SER A 1 84 ? -1.868 27.665 -9.129 1.00 62.41 84 SER A O 1
ATOM 670 N N . PHE A 1 85 ? -1.424 26.201 -10.776 1.00 61.97 85 PHE A N 1
ATOM 671 C CA . PHE A 1 85 ? 0.037 26.278 -10.658 1.00 61.97 85 PHE A CA 1
ATOM 672 C C . PHE A 1 85 ? 0.649 26.749 -11.974 1.00 61.97 85 PHE A C 1
ATOM 674 O O . PHE A 1 85 ? 0.282 26.243 -13.033 1.00 61.97 85 PHE A O 1
ATOM 681 N N . GLU A 1 86 ? 1.576 27.706 -11.903 1.00 71.81 86 GLU A N 1
ATOM 682 C CA . GLU A 1 86 ? 2.255 28.248 -13.086 1.00 71.81 86 GLU A CA 1
ATOM 683 C C . GLU A 1 86 ? 3.481 27.400 -13.452 1.00 71.81 86 GLU A C 1
ATOM 685 O O . GLU A 1 86 ? 3.834 27.297 -14.628 1.00 71.81 86 GLU A O 1
ATOM 690 N N . THR A 1 87 ? 4.099 26.734 -12.465 1.00 77.12 87 THR A N 1
ATOM 691 C CA . THR A 1 87 ? 5.285 25.886 -12.669 1.00 77.12 87 THR A CA 1
ATOM 692 C C . THR A 1 87 ? 5.203 24.526 -11.967 1.00 77.12 87 THR A C 1
ATOM 694 O O . THR A 1 87 ? 4.553 24.357 -10.932 1.00 77.12 87 THR A O 1
ATOM 697 N N . GLU A 1 88 ? 5.909 23.529 -12.515 1.00 70.56 88 GLU A N 1
ATOM 698 C CA . GLU A 1 88 ? 6.009 22.185 -11.926 1.00 70.56 88 GLU A CA 1
ATOM 699 C C . GLU A 1 88 ? 6.683 22.212 -10.544 1.00 70.56 88 GLU A C 1
ATOM 701 O O . GLU A 1 88 ? 6.298 21.463 -9.645 1.00 70.56 88 GLU A O 1
ATOM 706 N N . GLU A 1 89 ? 7.647 23.114 -10.340 1.00 76.19 89 GLU A N 1
ATOM 707 C CA . GLU A 1 89 ? 8.323 23.300 -9.054 1.00 76.19 89 GLU A CA 1
ATOM 708 C C . GLU A 1 89 ? 7.360 23.780 -7.960 1.00 76.19 89 GLU A C 1
ATOM 710 O O . GLU A 1 89 ? 7.382 23.253 -6.842 1.00 76.19 89 GLU A O 1
ATOM 715 N N . GLU A 1 90 ? 6.469 24.726 -8.274 1.00 73.81 90 GLU A N 1
ATOM 716 C CA . GLU A 1 90 ? 5.431 25.197 -7.349 1.00 73.81 90 GLU A CA 1
ATOM 717 C C . GLU A 1 90 ? 4.464 24.080 -6.967 1.00 73.81 90 GLU A C 1
ATOM 719 O O . GLU A 1 90 ? 4.141 23.901 -5.786 1.00 73.81 90 GLU A O 1
ATOM 724 N N . TRP A 1 91 ? 4.034 23.287 -7.949 1.00 75.31 91 TRP A N 1
ATOM 725 C CA . TRP A 1 91 ? 3.180 22.132 -7.702 1.00 75.31 91 TRP A CA 1
ATOM 726 C C . TRP A 1 91 ? 3.876 21.084 -6.837 1.00 75.31 91 TRP A C 1
ATOM 728 O O . TRP A 1 91 ? 3.295 20.614 -5.856 1.00 75.31 91 TRP A O 1
ATOM 738 N N . GLN A 1 92 ? 5.133 20.752 -7.137 1.00 71.94 92 GLN A N 1
ATOM 739 C CA . GLN A 1 92 ? 5.914 19.781 -6.375 1.00 71.94 92 GLN A CA 1
ATOM 740 C C . GLN A 1 92 ? 6.136 20.266 -4.934 1.00 71.94 92 GLN A C 1
ATOM 742 O O . GLN A 1 92 ? 6.001 19.489 -3.985 1.00 71.94 92 GLN A O 1
ATOM 747 N N . SER A 1 93 ? 6.418 21.559 -4.749 1.00 74.50 93 SER A N 1
ATOM 748 C CA . SER A 1 93 ? 6.536 22.203 -3.437 1.00 74.50 93 SER A CA 1
ATOM 749 C C . SER A 1 93 ? 5.219 22.134 -2.658 1.00 74.50 93 SER A C 1
ATOM 751 O O . SER A 1 93 ? 5.191 21.664 -1.518 1.00 74.50 93 SER A O 1
ATOM 753 N N . SER A 1 94 ? 4.098 22.491 -3.291 1.00 72.00 94 SER A N 1
ATOM 754 C CA . SER A 1 94 ? 2.763 22.411 -2.688 1.00 72.00 94 SER A CA 1
ATOM 755 C C . SER A 1 94 ? 2.385 20.976 -2.313 1.00 72.00 94 SER A C 1
ATOM 757 O O . SER A 1 94 ? 1.976 20.706 -1.180 1.00 72.00 94 SER A O 1
ATOM 759 N N . ARG A 1 95 ? 2.622 20.014 -3.211 1.00 72.94 95 ARG A N 1
ATOM 760 C CA . ARG A 1 95 ? 2.405 18.585 -2.963 1.00 72.94 95 ARG A CA 1
ATOM 761 C C . ARG A 1 95 ? 3.244 18.095 -1.789 1.00 72.94 95 ARG A C 1
ATOM 763 O O . ARG A 1 95 ? 2.714 17.399 -0.927 1.00 72.94 95 ARG A O 1
ATOM 770 N N . ASN A 1 96 ? 4.517 18.475 -1.712 1.00 74.19 96 ASN A N 1
ATOM 771 C CA . ASN A 1 96 ? 5.396 18.110 -0.600 1.00 74.19 96 ASN A CA 1
ATOM 772 C C . ASN A 1 96 ? 4.930 18.717 0.732 1.00 74.19 96 ASN A C 1
ATOM 774 O O . ASN A 1 96 ? 4.931 18.021 1.751 1.00 74.19 96 ASN A O 1
ATOM 778 N N . ASN A 1 97 ? 4.460 19.966 0.718 1.00 72.81 97 ASN A N 1
ATOM 779 C CA . ASN A 1 97 ? 3.911 20.636 1.897 1.00 72.81 97 ASN A CA 1
ATOM 780 C C . ASN A 1 97 ? 2.629 19.947 2.391 1.00 72.81 97 ASN A C 1
ATOM 782 O O . ASN A 1 97 ? 2.476 19.674 3.585 1.00 72.81 97 ASN A O 1
ATOM 786 N N . LEU A 1 98 ? 1.731 19.587 1.471 1.00 73.56 98 LEU A N 1
ATOM 787 C CA . LEU A 1 98 ? 0.482 18.897 1.793 1.00 73.56 98 LEU A CA 1
ATOM 788 C C . LEU A 1 98 ? 0.694 17.427 2.162 1.00 73.56 98 LEU A C 1
ATOM 790 O O . LEU A 1 98 ? -0.059 16.892 2.978 1.00 73.56 98 LEU A O 1
ATOM 794 N N . LYS A 1 99 ? 1.732 16.773 1.629 1.00 78.50 99 LYS A N 1
ATOM 795 C CA . LYS A 1 99 ? 2.010 15.345 1.839 1.00 78.50 99 LYS A CA 1
ATOM 796 C C . LYS A 1 99 ? 2.071 14.979 3.316 1.00 78.50 99 LYS A C 1
ATOM 798 O O . LYS A 1 99 ? 1.528 13.945 3.699 1.00 78.50 99 LYS A O 1
ATOM 803 N N . CYS A 1 100 ? 2.673 15.817 4.160 1.00 78.25 100 CYS A N 1
ATOM 804 C CA . CYS A 1 100 ? 2.738 15.571 5.603 1.00 78.25 100 CYS A CA 1
ATOM 805 C C . CYS A 1 100 ? 1.340 15.552 6.250 1.00 78.25 100 CYS A C 1
ATOM 807 O O . CYS A 1 100 ? 1.015 14.634 7.004 1.00 78.25 100 CYS A O 1
ATOM 809 N N . ILE A 1 101 ? 0.495 16.531 5.913 1.00 75.50 101 ILE A N 1
ATOM 810 C CA . ILE A 1 101 ? -0.871 16.661 6.443 1.00 75.50 101 ILE A CA 1
ATOM 811 C C . ILE A 1 101 ? -1.746 15.507 5.946 1.00 75.50 101 ILE A C 1
ATOM 813 O O . ILE A 1 101 ? -2.391 14.831 6.743 1.00 75.50 101 ILE A O 1
ATOM 817 N N . ILE A 1 102 ? -1.707 15.239 4.641 1.00 80.50 102 ILE A N 1
ATOM 818 C CA . ILE A 1 102 ? -2.439 14.157 3.975 1.00 80.50 102 ILE A CA 1
ATOM 819 C C . ILE A 1 102 ? -2.046 12.796 4.563 1.00 80.50 102 ILE A C 1
ATOM 821 O O . ILE A 1 102 ? -2.916 11.983 4.868 1.00 80.50 102 ILE A O 1
ATOM 825 N N . SER A 1 103 ? -0.750 12.563 4.794 1.00 84.69 103 SER A N 1
ATOM 826 C CA . SER A 1 103 ? -0.268 11.306 5.377 1.00 84.69 103 SER A CA 1
ATOM 827 C C . SER A 1 103 ? -0.790 11.095 6.796 1.00 84.69 103 SER A C 1
ATOM 829 O O . SER A 1 103 ? -1.214 9.994 7.139 1.00 84.69 103 SER A O 1
ATOM 831 N N . ARG A 1 104 ? -0.798 12.155 7.615 1.00 81.88 104 ARG A N 1
ATOM 832 C CA . ARG A 1 104 ? -1.322 12.105 8.988 1.00 81.88 104 ARG A CA 1
ATOM 833 C C . ARG A 1 104 ? -2.831 11.891 9.020 1.00 81.88 104 ARG A C 1
ATOM 835 O O . ARG A 1 104 ? -3.302 11.081 9.809 1.00 81.88 104 ARG A O 1
ATOM 842 N N . LEU A 1 105 ? -3.573 12.573 8.147 1.00 79.88 105 LEU A N 1
ATOM 843 C CA . LEU A 1 105 ? -5.016 12.377 8.002 1.00 79.88 105 LEU A CA 1
ATOM 844 C C . LEU A 1 105 ? -5.343 10.936 7.609 1.00 79.88 105 LEU A C 1
ATOM 846 O O . LEU A 1 105 ? -6.221 10.325 8.213 1.00 79.88 105 LEU A O 1
ATOM 850 N N . LEU A 1 106 ? -4.615 10.374 6.637 1.00 86.62 106 LEU A N 1
ATOM 851 C CA . LEU A 1 106 ? -4.806 8.986 6.219 1.00 86.62 106 LEU A CA 1
ATOM 852 C C . LEU A 1 106 ? -4.524 8.010 7.363 1.00 86.62 106 LEU A C 1
ATOM 854 O O . LEU A 1 106 ? -5.336 7.123 7.610 1.00 86.62 106 LEU A O 1
ATOM 858 N N . GLN A 1 107 ? -3.406 8.198 8.070 1.00 87.19 107 GLN A N 1
ATOM 859 C CA . GLN A 1 107 ? -3.031 7.384 9.226 1.00 87.19 107 GLN A CA 1
ATOM 860 C C . GLN A 1 107 ? -4.129 7.415 10.297 1.00 87.19 107 GLN A C 1
ATOM 862 O O . GLN A 1 107 ? -4.581 6.366 10.744 1.00 87.19 107 GLN A O 1
ATOM 867 N N . GLN A 1 108 ? -4.602 8.607 10.675 1.00 80.12 108 GLN A N 1
ATOM 868 C CA . GLN A 1 108 ? -5.655 8.758 11.682 1.00 80.12 108 GLN A CA 1
ATOM 869 C C . GLN A 1 108 ? -6.968 8.119 11.224 1.00 80.12 108 GLN A C 1
ATOM 871 O O . GLN A 1 108 ? -7.579 7.383 11.990 1.00 80.12 108 GLN A O 1
ATOM 876 N N . CYS A 1 109 ? -7.384 8.327 9.971 1.00 82.50 109 CYS A N 1
ATOM 877 C CA . CYS A 1 109 ? -8.601 7.700 9.450 1.00 82.50 109 CYS A CA 1
ATOM 878 C C . CYS A 1 109 ? -8.498 6.175 9.466 1.00 82.50 109 CYS A C 1
ATOM 880 O O . CYS A 1 109 ? -9.449 5.491 9.842 1.00 82.50 109 CYS A O 1
ATOM 882 N N . PHE A 1 110 ? -7.337 5.649 9.075 1.00 87.00 110 PHE A N 1
ATOM 883 C CA . PHE A 1 110 ? -7.098 4.217 9.035 1.00 87.00 110 PHE A CA 1
ATOM 884 C C . PHE A 1 110 ? -7.128 3.599 10.435 1.00 87.00 110 PHE A C 1
ATOM 886 O O . PHE A 1 110 ? -7.810 2.603 10.636 1.00 87.00 110 PHE A O 1
ATOM 893 N N . VAL A 1 111 ? -6.461 4.213 11.416 1.00 83.62 111 VAL A N 1
ATOM 894 C CA . VAL A 1 111 ? -6.487 3.749 12.815 1.00 83.62 111 VAL A CA 1
ATOM 895 C C . VAL A 1 111 ? -7.911 3.729 13.372 1.00 83.62 111 VAL A C 1
ATOM 897 O O . VAL A 1 111 ? -8.284 2.793 14.073 1.00 83.62 111 VAL A O 1
ATOM 900 N N . LEU A 1 112 ? -8.715 4.744 13.051 1.00 78.00 112 LEU A N 1
ATOM 901 C CA . LEU A 1 112 ? -10.079 4.877 13.561 1.00 78.00 112 LEU A CA 1
ATOM 902 C C . LEU A 1 112 ? -11.084 3.917 12.907 1.00 78.00 112 LEU A C 1
ATOM 904 O O . LEU A 1 112 ? -12.096 3.569 13.517 1.00 78.00 112 LEU A O 1
ATOM 908 N N . CYS A 1 113 ? -10.850 3.524 11.655 1.00 82.94 113 CYS A N 1
ATOM 909 C CA . CYS A 1 113 ? -11.756 2.693 10.860 1.00 82.94 113 CYS A CA 1
ATOM 910 C C . CYS A 1 113 ? -10.969 1.706 9.978 1.00 82.94 113 CYS A C 1
ATOM 912 O O . CYS A 1 113 ? -11.059 1.784 8.751 1.00 82.94 113 CYS A O 1
ATOM 914 N N . PRO A 1 114 ? -10.209 0.755 10.549 1.00 87.06 114 PRO A N 1
ATOM 915 C CA . PRO A 1 114 ? -9.230 -0.021 9.788 1.00 87.06 114 PRO A CA 1
ATOM 916 C C . PRO A 1 114 ? -9.865 -0.900 8.710 1.00 87.06 114 PRO A C 1
ATOM 918 O O . PRO A 1 114 ? -9.337 -0.980 7.606 1.00 87.06 114 PRO A O 1
ATOM 921 N N . LEU A 1 115 ? -11.037 -1.490 8.967 1.00 87.19 115 LEU A N 1
ATOM 922 C CA . LEU A 1 115 ? -11.747 -2.309 7.975 1.00 87.19 115 LEU A CA 1
ATOM 923 C C . LEU A 1 115 ? -12.192 -1.486 6.764 1.00 87.19 115 LEU A C 1
ATOM 925 O O . LEU A 1 115 ? -11.829 -1.787 5.629 1.00 87.19 115 LEU A O 1
ATOM 929 N N . LYS A 1 116 ? -12.925 -0.393 6.999 1.00 87.06 116 LYS A N 1
ATOM 930 C CA . LYS A 1 116 ? -13.362 0.509 5.923 1.00 87.06 116 LYS A CA 1
ATOM 931 C C . LYS A 1 116 ? -12.194 1.219 5.251 1.00 87.06 116 LYS A C 1
ATOM 933 O O . LYS A 1 116 ? -12.245 1.490 4.051 1.00 87.06 116 LYS A O 1
ATOM 938 N N . GLY A 1 117 ? -11.121 1.455 5.995 1.00 89.81 117 GLY A N 1
ATOM 939 C CA . GLY A 1 117 ? -9.866 1.937 5.457 1.00 89.81 117 GLY A CA 1
ATOM 940 C C . GLY A 1 117 ? -9.248 0.954 4.474 1.00 89.81 117 GLY A C 1
ATOM 941 O O . GLY A 1 117 ? -8.968 1.340 3.341 1.00 89.81 117 GLY A O 1
ATOM 942 N N . MET A 1 118 ? -9.118 -0.318 4.859 1.00 91.75 118 MET A N 1
ATOM 943 C CA . MET A 1 118 ? -8.664 -1.390 3.970 1.00 91.75 118 MET A CA 1
ATOM 944 C C . MET A 1 118 ? -9.567 -1.529 2.738 1.00 91.75 118 MET A C 1
ATOM 946 O O . MET A 1 118 ? -9.049 -1.743 1.648 1.00 91.75 118 MET A O 1
ATOM 950 N N . GLU A 1 119 ? -10.890 -1.352 2.865 1.00 91.00 119 GLU A N 1
ATOM 951 C CA . GLU A 1 119 ? -11.818 -1.398 1.720 1.00 91.00 119 GLU A CA 1
ATOM 952 C C . GLU A 1 119 ? -11.520 -0.259 0.735 1.00 91.00 119 GLU A C 1
ATOM 954 O O . GLU A 1 119 ? -11.389 -0.492 -0.467 1.00 91.00 119 GLU A O 1
ATOM 959 N N . CYS A 1 120 ? -11.356 0.970 1.239 1.00 90.69 120 CYS A N 1
ATOM 960 C CA . CYS A 1 120 ? -11.018 2.134 0.417 1.00 90.69 120 CYS A CA 1
ATOM 961 C C . CYS A 1 120 ? -9.655 1.969 -0.264 1.00 90.69 120 CYS A C 1
ATOM 963 O O . CYS A 1 120 ? -9.512 2.269 -1.450 1.00 90.69 120 CYS A O 1
ATOM 965 N N . ILE A 1 121 ? -8.660 1.462 0.468 1.00 93.25 121 ILE A N 1
ATOM 966 C CA . ILE A 1 121 ? -7.322 1.182 -0.066 1.00 93.25 121 ILE A CA 1
ATOM 967 C C . ILE A 1 121 ? -7.387 0.060 -1.105 1.00 93.25 121 ILE A C 1
ATOM 969 O O . ILE A 1 121 ? -6.706 0.148 -2.121 1.00 93.25 121 ILE A O 1
ATOM 973 N N . GLY A 1 122 ? -8.223 -0.959 -0.900 1.00 93.75 122 GLY A N 1
ATOM 974 C CA . GLY A 1 122 ? -8.501 -2.024 -1.863 1.00 93.75 122 GLY A CA 1
ATOM 975 C C . GLY A 1 122 ? -9.080 -1.498 -3.163 1.00 93.75 122 GLY A C 1
ATOM 976 O O . GLY A 1 122 ? -8.518 -1.749 -4.225 1.00 93.75 122 GLY A O 1
ATOM 977 N N . GLN A 1 123 ? -10.141 -0.696 -3.084 1.00 92.06 123 GLN A N 1
ATOM 978 C CA . GLN A 1 123 ? -10.748 -0.053 -4.252 1.00 92.06 123 GLN A CA 1
ATOM 979 C C . GLN A 1 123 ? -9.745 0.843 -4.987 1.00 92.06 123 GLN A C 1
ATOM 981 O O . GLN A 1 123 ? -9.644 0.791 -6.214 1.00 92.06 123 GLN A O 1
ATOM 986 N N . PHE A 1 124 ? -8.957 1.621 -4.242 1.00 90.88 124 PHE A N 1
ATOM 987 C CA . PHE A 1 124 ? -7.912 2.458 -4.815 1.00 90.88 124 PHE A CA 1
ATOM 988 C C . PHE A 1 124 ? -6.825 1.621 -5.501 1.00 90.88 124 PHE A C 1
ATOM 990 O O . PHE A 1 124 ? -6.536 1.853 -6.672 1.00 90.88 124 PHE A O 1
ATOM 997 N N . SER A 1 125 ? -6.291 0.602 -4.820 1.00 93.19 125 SER A N 1
ATOM 998 C CA . SER A 1 125 ? -5.278 -0.320 -5.353 1.00 93.19 125 SER A CA 1
ATOM 999 C C . SER A 1 125 ? -5.773 -0.988 -6.630 1.00 93.19 125 SER A C 1
ATOM 1001 O O . SER A 1 125 ? -5.064 -0.977 -7.627 1.00 93.19 125 SER A O 1
ATOM 1003 N N . MET A 1 126 ? -7.011 -1.494 -6.635 1.00 91.94 126 MET A N 1
ATOM 1004 C CA . MET A 1 126 ? -7.654 -2.054 -7.825 1.00 91.94 126 MET A CA 1
ATOM 1005 C C . MET A 1 126 ? -7.686 -1.032 -8.952 1.00 91.94 126 MET A C 1
ATOM 1007 O O . MET A 1 126 ? -7.264 -1.336 -10.058 1.00 91.94 126 MET A O 1
ATOM 1011 N N . SER A 1 127 ? -8.122 0.198 -8.686 1.00 88.69 127 SER A N 1
ATOM 1012 C CA . SER A 1 127 ? -8.211 1.230 -9.721 1.00 88.69 127 SER A CA 1
ATOM 1013 C C . SER A 1 127 ? -6.858 1.680 -10.287 1.00 88.69 127 SER A C 1
ATOM 1015 O O . SER A 1 127 ? -6.835 2.269 -11.361 1.00 88.69 127 SER A O 1
ATOM 1017 N N . VAL A 1 128 ? -5.751 1.459 -9.568 1.00 88.25 128 VAL A N 1
ATOM 1018 C CA . VAL A 1 128 ? -4.388 1.757 -10.041 1.00 88.25 128 VAL A CA 1
ATOM 1019 C C . VAL A 1 128 ? -3.794 0.544 -10.758 1.00 88.25 128 VAL A C 1
ATOM 1021 O O . VAL A 1 128 ? -3.248 0.677 -11.844 1.00 88.25 128 VAL A O 1
ATOM 1024 N N . LEU A 1 129 ? -3.929 -0.650 -10.183 1.00 88.50 129 LEU A N 1
ATOM 1025 C CA . LEU A 1 129 ? -3.290 -1.876 -10.671 1.00 88.50 129 LEU A CA 1
ATOM 1026 C C . LEU A 1 129 ? -4.093 -2.597 -11.768 1.00 88.50 129 LEU A C 1
ATOM 1028 O O . LEU A 1 129 ? -3.549 -3.453 -12.451 1.00 88.50 129 LEU A O 1
ATOM 1032 N N . SER A 1 130 ? -5.376 -2.279 -11.961 1.00 84.06 130 SER A N 1
ATOM 1033 C CA . SER A 1 130 ? -6.178 -2.833 -13.070 1.00 84.06 130 SER A CA 1
ATOM 1034 C C . SER A 1 130 ? -6.033 -2.064 -14.384 1.00 84.06 130 SER A C 1
ATOM 1036 O O . SER A 1 130 ? -6.482 -2.558 -15.418 1.00 84.06 130 SER A O 1
ATOM 1038 N N . GLY A 1 131 ? -5.414 -0.878 -14.365 1.00 68.94 131 GLY A N 1
ATOM 1039 C CA . GLY A 1 131 ? -5.102 -0.145 -15.587 1.00 68.94 131 GLY A CA 1
ATOM 1040 C C . GLY A 1 131 ? -4.135 -0.961 -16.438 1.00 68.94 131 GLY A C 1
ATOM 1041 O O . GLY A 1 131 ? -3.063 -1.331 -15.958 1.00 68.94 131 GLY A O 1
ATOM 1042 N N . GLN A 1 132 ? -4.509 -1.267 -17.685 1.00 59.00 132 GLN A N 1
ATOM 1043 C CA . GLN A 1 132 ? -3.538 -1.828 -18.618 1.00 59.00 132 GLN A CA 1
ATOM 1044 C C . GLN A 1 132 ? -2.462 -0.768 -18.868 1.00 59.00 132 GLN A C 1
ATOM 1046 O O . GLN A 1 132 ? -2.817 0.378 -19.154 1.00 59.00 132 GLN A O 1
ATOM 1051 N N . PRO A 1 133 ? -1.167 -1.106 -18.747 1.00 57.81 133 PRO A N 1
ATOM 1052 C CA . PRO A 1 133 ? -0.122 -0.203 -19.199 1.00 57.81 133 PRO A CA 1
ATOM 1053 C C . PRO A 1 133 ? -0.364 0.064 -20.687 1.00 57.81 133 PRO A C 1
ATOM 1055 O O . PRO A 1 133 ? -0.492 -0.883 -21.464 1.00 57.81 133 PRO A O 1
ATOM 1058 N N . ASP A 1 134 ? -0.500 1.336 -21.062 1.00 53.53 134 ASP A N 1
ATOM 1059 C CA . ASP A 1 134 ? -0.848 1.735 -22.425 1.00 53.53 134 ASP A CA 1
ATOM 1060 C C . ASP A 1 134 ? 0.083 1.053 -23.437 1.00 53.53 134 ASP A C 1
ATOM 1062 O O . ASP A 1 134 ? 1.290 1.304 -23.473 1.00 53.53 134 ASP A O 1
ATOM 1066 N N . ALA A 1 135 ? -0.478 0.175 -24.274 1.00 44.38 135 ALA A N 1
ATOM 1067 C CA . ALA A 1 135 ? 0.283 -0.631 -25.232 1.00 44.38 135 ALA A CA 1
ATOM 1068 C C . ALA A 1 135 ? 0.981 0.223 -26.309 1.00 44.38 135 ALA A C 1
ATOM 1070 O O . ALA A 1 135 ? 1.882 -0.256 -26.994 1.00 44.38 135 ALA A O 1
ATOM 1071 N N . GLN A 1 136 ? 0.587 1.493 -26.451 1.00 43.09 136 GLN A N 1
ATOM 1072 C CA . GLN A 1 136 ? 1.219 2.461 -27.350 1.00 43.09 136 GLN A CA 1
ATOM 1073 C C . GLN A 1 136 ? 2.451 3.152 -26.742 1.00 43.09 136 GLN A C 1
ATOM 1075 O O . GLN A 1 136 ? 3.196 3.803 -27.468 1.00 43.09 136 GLN A O 1
ATOM 1080 N N . HIS A 1 137 ? 2.724 2.968 -25.448 1.00 48.53 137 HIS A N 1
ATOM 1081 C CA . HIS A 1 137 ? 3.918 3.498 -24.778 1.00 48.53 137 HIS A CA 1
ATOM 1082 C C . HIS A 1 137 ? 5.056 2.478 -24.674 1.00 48.53 137 HIS A C 1
ATOM 1084 O O . HIS A 1 137 ? 5.977 2.607 -23.865 1.00 48.53 137 HIS A O 1
ATOM 1090 N N . VAL A 1 138 ? 5.032 1.477 -25.554 1.00 39.00 138 VAL A N 1
ATOM 1091 C CA . VAL A 1 138 ? 6.185 0.634 -25.846 1.00 39.00 138 VAL A CA 1
ATOM 1092 C C . VAL A 1 138 ? 7.248 1.523 -26.499 1.00 39.00 138 VAL A C 1
ATOM 1094 O O . VAL A 1 138 ? 7.172 1.841 -27.680 1.00 39.00 138 VAL A O 1
ATOM 1097 N N . ASN A 1 139 ? 8.262 1.890 -25.719 1.00 37.91 139 ASN A N 1
ATOM 1098 C CA . ASN A 1 139 ? 9.544 2.432 -26.180 1.00 37.91 139 ASN A CA 1
ATOM 1099 C C . ASN A 1 139 ? 9.655 3.935 -26.477 1.00 37.91 139 ASN A C 1
ATOM 1101 O O . ASN A 1 139 ? 10.322 4.317 -27.434 1.00 37.91 139 ASN A O 1
ATOM 1105 N N . SER A 1 140 ? 9.189 4.803 -25.584 1.00 38.59 140 SER A N 1
ATOM 1106 C CA . SER A 1 140 ? 9.964 6.027 -25.333 1.00 38.59 140 SER A CA 1
ATOM 1107 C C . SER A 1 140 ? 10.670 5.891 -23.993 1.00 38.59 140 SER A C 1
ATOM 1109 O O . SER A 1 140 ? 10.300 6.522 -23.004 1.00 38.59 140 SER A O 1
ATOM 1111 N N . ILE A 1 141 ? 11.665 5.004 -23.939 1.00 46.69 141 ILE A N 1
ATOM 1112 C CA . ILE A 1 141 ? 12.429 4.771 -22.710 1.00 46.69 141 ILE A CA 1
ATOM 1113 C C . ILE A 1 141 ? 13.262 6.021 -22.327 1.00 46.69 141 ILE A C 1
ATOM 1115 O O . ILE A 1 141 ? 13.684 6.137 -21.178 1.00 46.69 141 ILE A O 1
ATOM 1119 N N . GLY A 1 142 ? 13.397 6.994 -23.241 1.00 37.75 142 GLY A N 1
ATOM 1120 C CA . GLY A 1 142 ? 13.906 8.353 -23.015 1.00 37.75 142 GLY A CA 1
ATOM 1121 C C . GLY A 1 142 ? 12.859 9.453 -22.769 1.00 37.75 142 GLY A C 1
ATOM 1122 O O . GLY A 1 142 ? 13.233 10.585 -22.478 1.00 37.75 142 GLY A O 1
ATOM 1123 N N . HIS A 1 143 ? 11.551 9.168 -22.810 1.00 41.06 143 HIS A N 1
ATOM 1124 C CA . HIS A 1 143 ? 10.519 10.124 -22.375 1.00 41.06 143 HIS A CA 1
ATOM 1125 C C . HIS A 1 143 ? 9.910 9.673 -21.049 1.00 41.06 143 HIS A C 1
ATOM 1127 O O . HIS A 1 143 ? 8.729 9.357 -20.931 1.00 41.06 143 HIS A O 1
ATOM 1133 N N . CYS A 1 144 ? 10.763 9.679 -20.023 1.00 48.03 144 CYS A N 1
ATOM 1134 C CA . CYS A 1 144 ? 10.369 9.793 -18.623 1.00 48.03 144 CYS A CA 1
ATOM 1135 C C . CYS A 1 144 ? 9.661 11.130 -18.398 1.00 48.03 144 CYS A C 1
ATOM 1137 O O . CYS A 1 144 ? 10.221 12.034 -17.779 1.00 48.03 144 CYS A O 1
ATOM 1139 N N . THR A 1 145 ? 8.450 11.315 -18.901 1.00 49.03 145 THR A N 1
ATOM 1140 C CA . THR A 1 145 ? 7.681 12.470 -18.466 1.00 49.03 145 THR A CA 1
ATOM 1141 C C . THR A 1 145 ? 6.999 12.101 -17.154 1.00 49.03 145 THR A C 1
ATOM 1143 O O . THR A 1 145 ? 6.307 11.089 -17.029 1.00 49.03 145 THR A O 1
ATOM 1146 N N . ILE A 1 146 ? 7.160 12.975 -16.161 1.00 47.25 146 ILE A N 1
ATOM 1147 C CA . ILE A 1 146 ? 6.403 13.035 -14.894 1.00 47.25 146 ILE A CA 1
ATOM 1148 C C . ILE A 1 146 ? 4.867 13.049 -15.137 1.00 47.25 146 ILE A C 1
ATOM 1150 O O . ILE A 1 146 ? 4.063 12.938 -14.217 1.00 47.25 146 ILE A O 1
ATOM 1154 N N . GLN A 1 147 ? 4.464 13.113 -16.407 1.00 48.66 147 GLN A N 1
ATOM 1155 C CA . GLN A 1 147 ? 3.118 13.128 -16.956 1.00 48.66 147 GLN A CA 1
ATOM 1156 C C . GLN A 1 147 ? 2.463 11.743 -17.083 1.00 48.66 147 GLN A C 1
ATOM 1158 O O . GLN A 1 147 ? 1.259 11.684 -17.309 1.00 48.66 147 GLN A O 1
ATOM 1163 N N . ASN A 1 148 ? 3.191 10.625 -16.947 1.00 66.88 148 ASN A N 1
ATOM 1164 C CA . ASN A 1 148 ? 2.537 9.315 -17.007 1.00 66.88 148 ASN A CA 1
ATOM 1165 C C . ASN A 1 148 ? 1.749 9.059 -15.710 1.00 66.88 148 ASN A C 1
ATOM 1167 O O . ASN A 1 148 ? 2.302 8.810 -14.630 1.00 66.88 148 ASN A O 1
ATOM 1171 N N . THR A 1 149 ? 0.428 9.118 -15.854 1.00 69.69 149 THR A N 1
ATOM 1172 C CA . THR A 1 149 ? -0.578 8.957 -14.800 1.00 69.69 149 THR A CA 1
ATOM 1173 C C . THR A 1 149 ? -0.390 7.677 -13.993 1.00 69.69 149 THR A C 1
ATOM 1175 O O . THR A 1 149 ? -0.600 7.678 -12.777 1.00 69.69 149 THR A O 1
ATOM 1178 N N . GLN A 1 150 ? 0.094 6.608 -14.630 1.00 78.94 150 GLN A N 1
ATOM 1179 C CA . GLN A 1 150 ? 0.338 5.327 -13.985 1.00 78.94 150 GLN A CA 1
ATOM 1180 C C . GLN A 1 150 ? 1.526 5.385 -13.017 1.00 78.94 150 GLN A C 1
ATOM 1182 O O . GLN A 1 150 ? 1.449 4.825 -11.922 1.00 78.94 150 GLN A O 1
ATOM 1187 N N . TYR A 1 151 ? 2.606 6.103 -13.352 1.00 80.62 151 TYR A N 1
ATOM 1188 C CA . TYR A 1 151 ? 3.742 6.276 -12.436 1.00 80.62 151 TYR A CA 1
ATOM 1189 C C . TYR A 1 151 ? 3.350 7.083 -11.205 1.00 80.62 151 TYR A C 1
ATOM 1191 O O . TYR A 1 151 ? 3.645 6.665 -10.085 1.00 80.62 151 TYR A O 1
ATOM 1199 N N . VAL A 1 152 ? 2.649 8.203 -11.407 1.00 78.38 152 VAL A N 1
ATOM 1200 C CA . VAL A 1 152 ? 2.191 9.067 -10.310 1.00 78.38 152 VAL A CA 1
ATOM 1201 C C . VAL A 1 152 ? 1.253 8.298 -9.382 1.00 78.38 152 VAL A C 1
ATOM 1203 O O . VAL A 1 152 ? 1.418 8.353 -8.161 1.00 78.38 152 VAL A O 1
ATOM 1206 N N . ALA A 1 153 ? 0.315 7.537 -9.952 1.00 83.69 153 ALA A N 1
ATOM 1207 C CA . ALA A 1 153 ? -0.623 6.727 -9.190 1.00 83.69 153 ALA A CA 1
ATOM 1208 C C . ALA A 1 153 ? 0.071 5.598 -8.409 1.00 83.69 153 ALA A C 1
ATOM 1210 O O . ALA A 1 153 ? -0.276 5.363 -7.251 1.00 83.69 153 ALA A O 1
ATOM 1211 N N . LEU A 1 154 ? 1.074 4.932 -8.993 1.00 88.31 154 LEU A N 1
ATOM 1212 C CA . LEU A 1 154 ? 1.861 3.901 -8.308 1.00 88.31 154 LEU A CA 1
ATOM 1213 C C . LEU A 1 154 ? 2.760 4.473 -7.205 1.00 88.31 154 LEU A C 1
ATOM 1215 O O . LEU A 1 154 ? 2.867 3.868 -6.140 1.00 88.31 154 LEU A O 1
ATOM 1219 N N . ASP A 1 155 ? 3.371 5.641 -7.415 1.00 87.00 155 ASP A N 1
ATOM 1220 C CA . ASP A 1 155 ? 4.131 6.335 -6.367 1.00 87.00 155 AS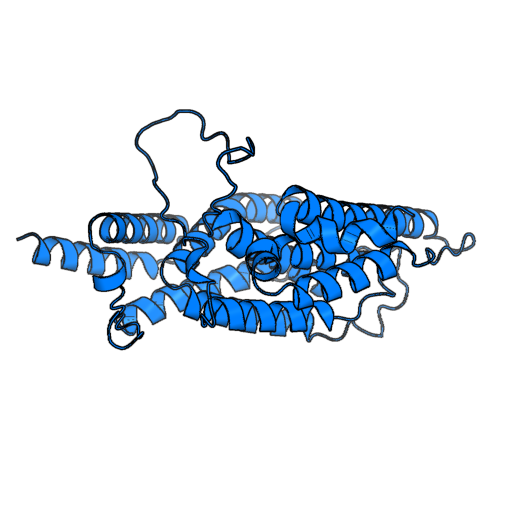P A CA 1
ATOM 1221 C C . ASP A 1 155 ? 3.210 6.728 -5.201 1.00 87.00 155 ASP A C 1
ATOM 1223 O O . ASP A 1 155 ? 3.545 6.520 -4.031 1.00 87.00 155 ASP A O 1
ATOM 1227 N N . GLY A 1 156 ? 2.005 7.211 -5.517 1.00 87.94 156 GLY A N 1
ATOM 1228 C CA . GLY A 1 156 ? 0.959 7.475 -4.536 1.00 87.94 156 GLY A CA 1
ATOM 1229 C C . GLY A 1 156 ? 0.515 6.222 -3.776 1.00 87.94 156 GLY A C 1
ATOM 1230 O O . GLY A 1 156 ? 0.398 6.247 -2.551 1.00 87.94 156 GLY A O 1
ATOM 1231 N N . LEU A 1 157 ? 0.337 5.101 -4.479 1.00 91.69 157 LEU A N 1
ATOM 1232 C CA . LEU A 1 157 ? 0.024 3.805 -3.874 1.00 91.69 157 LEU A CA 1
ATOM 1233 C C . LEU A 1 157 ? 1.139 3.336 -2.924 1.00 91.69 157 LEU A C 1
ATOM 1235 O O . LEU A 1 157 ? 0.850 2.848 -1.830 1.00 91.69 157 LEU A O 1
ATOM 1239 N N . GLY A 1 158 ? 2.402 3.554 -3.303 1.00 92.06 158 GLY A N 1
ATOM 1240 C CA . GLY A 1 158 ? 3.577 3.311 -2.463 1.00 92.06 158 GLY A CA 1
ATOM 1241 C C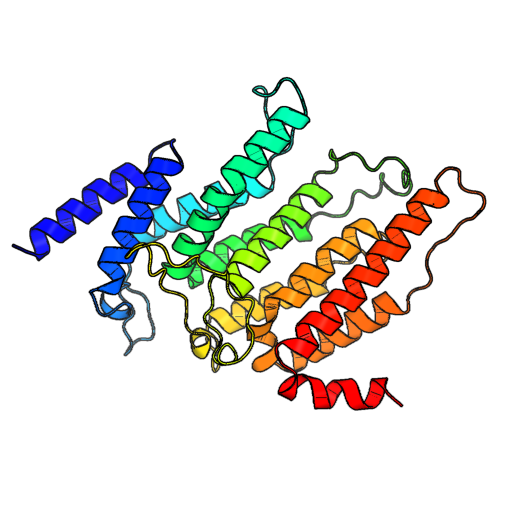 . GLY A 1 158 ? 3.536 4.085 -1.150 1.00 92.06 158 GLY A C 1
ATOM 1242 O O . GLY A 1 158 ? 3.747 3.515 -0.076 1.00 92.06 158 GLY A O 1
ATOM 1243 N N . ASP A 1 159 ? 3.209 5.376 -1.219 1.00 90.12 159 ASP A N 1
ATOM 1244 C CA . ASP A 1 159 ? 3.035 6.210 -0.031 1.00 90.12 159 ASP A CA 1
ATOM 1245 C C . ASP A 1 159 ? 1.896 5.702 0.866 1.00 90.12 159 ASP A C 1
ATOM 1247 O O . ASP A 1 159 ? 2.086 5.592 2.080 1.00 90.12 159 ASP A O 1
ATOM 1251 N N . ILE A 1 160 ? 0.747 5.347 0.282 1.00 92.56 160 ILE A N 1
ATOM 1252 C CA . ILE A 1 160 ? -0.416 4.815 1.008 1.00 92.56 160 ILE A CA 1
ATOM 1253 C C . ILE A 1 160 ? -0.049 3.535 1.762 1.00 92.56 160 ILE A C 1
ATOM 1255 O O . ILE A 1 160 ? -0.325 3.432 2.956 1.00 92.56 160 ILE A O 1
ATOM 1259 N N . TYR A 1 161 ? 0.612 2.578 1.106 1.00 94.12 161 TYR A N 1
ATOM 1260 C CA . TYR A 1 161 ? 0.964 1.295 1.726 1.00 94.12 161 TYR A CA 1
ATOM 1261 C C . TYR A 1 161 ? 1.938 1.478 2.879 1.00 94.12 161 TYR A C 1
ATOM 1263 O O . TYR A 1 161 ? 1.769 0.869 3.932 1.00 94.12 161 TYR A O 1
ATOM 1271 N N . ARG A 1 162 ? 2.915 2.370 2.720 1.00 90.94 162 ARG A N 1
ATOM 1272 C CA . ARG A 1 162 ? 3.822 2.735 3.805 1.00 90.94 162 ARG A CA 1
ATOM 1273 C C . ARG A 1 162 ? 3.074 3.362 4.982 1.00 90.94 162 ARG A C 1
ATOM 1275 O O . ARG A 1 162 ? 3.305 2.990 6.127 1.00 90.94 162 ARG A O 1
ATOM 1282 N N . ILE A 1 163 ? 2.161 4.300 4.731 1.00 89.88 163 ILE A N 1
ATOM 1283 C CA . ILE A 1 163 ? 1.375 4.930 5.803 1.00 89.88 163 ILE A CA 1
ATOM 1284 C C . ILE A 1 163 ? 0.552 3.881 6.557 1.00 89.88 163 ILE A C 1
ATOM 1286 O O . ILE A 1 163 ? 0.531 3.869 7.786 1.00 89.88 163 ILE A O 1
ATOM 1290 N N . VAL A 1 164 ? -0.099 2.987 5.827 1.00 91.00 164 VAL A N 1
ATOM 1291 C CA . VAL A 1 164 ? -1.030 2.003 6.379 1.00 91.00 164 VAL A CA 1
ATOM 1292 C C . VAL A 1 164 ? -0.288 0.887 7.099 1.00 91.00 164 VAL A C 1
ATOM 1294 O O . VAL A 1 164 ? -0.496 0.678 8.291 1.00 91.00 164 VAL A O 1
ATOM 1297 N N . PHE A 1 165 ? 0.612 0.194 6.409 1.00 90.25 165 PHE A N 1
ATOM 1298 C CA . PHE A 1 165 ? 1.260 -0.982 6.969 1.00 90.25 165 PHE A CA 1
ATOM 1299 C C . PHE A 1 165 ? 2.462 -0.624 7.841 1.00 90.25 165 PHE A C 1
ATOM 1301 O O . PHE A 1 165 ? 2.638 -1.230 8.889 1.00 90.25 165 PHE A O 1
ATOM 1308 N N . GLU A 1 166 ? 3.275 0.372 7.488 1.00 86.88 166 GLU A N 1
ATOM 1309 C CA . GLU A 1 166 ? 4.475 0.686 8.279 1.00 86.88 166 GLU A CA 1
ATOM 1310 C C . GLU A 1 166 ? 4.203 1.685 9.405 1.00 86.88 166 GLU A C 1
ATOM 1312 O O . GLU A 1 166 ? 4.756 1.532 10.493 1.00 86.88 166 GLU A O 1
ATOM 1317 N N . ASN A 1 167 ? 3.355 2.692 9.167 1.00 87.50 167 ASN A N 1
ATOM 1318 C CA . ASN A 1 167 ? 3.179 3.796 10.116 1.00 87.50 167 ASN A CA 1
ATOM 1319 C C . ASN A 1 167 ? 1.919 3.684 10.984 1.00 87.50 167 ASN A C 1
ATOM 1321 O O . ASN A 1 167 ? 1.865 4.333 12.026 1.00 87.50 167 ASN A O 1
ATOM 1325 N N . SER A 1 168 ? 0.904 2.910 10.587 1.00 87.19 168 SER A N 1
ATOM 1326 C CA . SER A 1 168 ? -0.356 2.809 11.347 1.00 87.19 168 SER A CA 1
ATOM 1327 C C . SER A 1 168 ? -0.427 1.583 12.262 1.00 87.19 168 SER A C 1
ATOM 1329 O O . SER A 1 168 ? -1.339 1.497 13.083 1.00 87.19 168 SER A O 1
ATOM 1331 N N . ILE A 1 169 ? 0.531 0.657 12.149 1.00 84.44 169 ILE A N 1
ATOM 1332 C CA . ILE A 1 169 ? 0.565 -0.604 12.899 1.00 84.44 169 ILE A CA 1
ATOM 1333 C C . ILE A 1 169 ? 1.715 -0.586 13.909 1.00 84.44 169 ILE A C 1
ATOM 1335 O O . ILE A 1 169 ? 2.847 -0.211 13.598 1.00 84.44 169 ILE A O 1
ATOM 1339 N N . ARG A 1 170 ? 1.430 -1.011 15.139 1.00 82.62 170 ARG A N 1
ATOM 1340 C CA . ARG A 1 170 ? 2.402 -1.201 16.214 1.00 82.62 170 ARG A CA 1
ATOM 1341 C C . ARG A 1 170 ? 2.901 -2.640 16.196 1.00 82.62 170 ARG A C 1
ATOM 1343 O O . ARG A 1 170 ? 2.182 -3.548 16.593 1.00 82.62 170 ARG A O 1
ATOM 1350 N N . TYR A 1 171 ? 4.149 -2.825 15.780 1.00 73.56 171 TYR A N 1
ATOM 1351 C CA . TYR A 1 171 ? 4.777 -4.145 15.742 1.00 73.56 171 TYR A CA 1
ATOM 1352 C C . TYR A 1 171 ? 5.389 -4.541 17.092 1.00 73.56 171 TYR A C 1
ATOM 1354 O O . TYR A 1 171 ? 6.084 -3.728 17.709 1.00 73.56 171 TYR A O 1
ATOM 1362 N N . ALA A 1 172 ? 5.232 -5.796 17.522 1.00 63.97 172 ALA A N 1
ATOM 1363 C CA . ALA A 1 172 ? 5.795 -6.284 18.789 1.00 63.97 172 ALA A CA 1
ATOM 1364 C C . ALA A 1 172 ? 7.333 -6.365 18.756 1.00 63.97 172 ALA A C 1
ATOM 1366 O O . ALA A 1 172 ? 8.004 -6.202 19.778 1.00 63.97 172 ALA A O 1
ATOM 1367 N N . THR A 1 173 ? 7.916 -6.538 17.566 1.00 53.88 173 THR A N 1
ATOM 1368 C CA . THR A 1 173 ? 9.370 -6.614 17.343 1.00 53.88 173 THR A CA 1
ATOM 1369 C C . THR A 1 173 ? 10.094 -5.266 17.473 1.00 53.88 173 THR A C 1
ATOM 1371 O O . THR A 1 173 ? 11.326 -5.223 17.496 1.00 53.88 173 THR A O 1
ATOM 1374 N N . HIS A 1 174 ? 9.375 -4.149 17.643 1.00 50.03 174 HIS A N 1
ATOM 1375 C CA . HIS A 1 174 ? 9.970 -2.812 17.762 1.00 50.03 174 HIS A CA 1
ATOM 1376 C C . HIS A 1 174 ? 10.710 -2.525 19.080 1.00 50.03 174 HIS A C 1
ATOM 1378 O O . HIS A 1 174 ? 11.210 -1.413 19.252 1.00 50.03 174 HIS A O 1
ATOM 1384 N N . LYS A 1 175 ? 10.891 -3.504 19.978 1.00 41.81 175 LYS A N 1
ATOM 1385 C CA . LYS A 1 175 ? 11.762 -3.324 21.154 1.00 41.81 175 LYS A CA 1
ATOM 1386 C C . LYS A 1 175 ? 13.238 -3.057 20.801 1.00 41.81 175 LYS A C 1
ATOM 1388 O O . LYS A 1 175 ? 13.939 -2.501 21.642 1.00 41.81 175 LYS A O 1
ATOM 1393 N N . HIS A 1 176 ? 13.710 -3.365 19.580 1.00 34.72 176 HIS A N 1
ATOM 1394 C CA . HIS A 1 176 ? 15.141 -3.241 19.235 1.00 34.72 176 HIS A CA 1
ATOM 1395 C C . HIS A 1 176 ? 15.512 -2.523 17.921 1.00 34.72 176 HIS A C 1
ATOM 1397 O O . HIS A 1 176 ? 16.702 -2.347 17.670 1.00 34.72 176 HIS A O 1
ATOM 1403 N N . SER A 1 177 ? 14.576 -2.025 17.099 1.00 36.00 177 SER A N 1
ATOM 1404 C CA . SER A 1 177 ? 14.948 -1.259 15.891 1.00 36.00 177 SER A CA 1
ATOM 1405 C C . SER A 1 177 ? 14.814 0.255 16.106 1.00 36.00 177 SER A C 1
ATOM 1407 O O . SER A 1 177 ? 13.749 0.851 15.917 1.00 36.00 177 SER A O 1
ATOM 1409 N N . ILE A 1 178 ? 15.926 0.886 16.475 1.00 36.03 178 ILE A N 1
ATOM 1410 C CA . ILE A 1 178 ? 16.112 2.339 16.555 1.00 36.03 178 ILE A CA 1
ATOM 1411 C C . ILE A 1 178 ? 16.079 2.919 15.132 1.00 36.03 178 ILE A C 1
ATOM 1413 O O . ILE A 1 178 ? 17.111 3.179 14.538 1.00 36.03 178 ILE A O 1
ATOM 1417 N N . HIS A 1 179 ? 14.883 3.072 14.570 1.00 33.47 179 HIS A N 1
ATOM 1418 C CA . HIS A 1 179 ? 14.564 4.016 13.487 1.00 33.47 179 HIS A CA 1
ATOM 1419 C C . HIS A 1 179 ? 13.079 4.405 13.472 1.00 33.47 179 HIS A C 1
ATOM 1421 O O . HIS A 1 179 ? 12.638 5.101 12.557 1.00 33.47 179 HIS A O 1
ATOM 1427 N N . ALA A 1 180 ? 12.320 4.056 14.523 1.00 33.88 180 ALA A N 1
ATOM 1428 C CA . ALA A 1 180 ? 11.159 4.855 14.880 1.00 33.88 180 ALA A CA 1
ATOM 1429 C C . ALA A 1 180 ? 11.637 6.304 14.927 1.00 33.88 180 ALA A C 1
ATOM 1431 O O . ALA A 1 180 ? 12.670 6.580 15.547 1.00 33.88 180 ALA A O 1
ATOM 1432 N N . PHE A 1 181 ? 10.945 7.166 14.179 1.00 36.62 181 PHE A N 1
ATOM 1433 C CA . PHE A 1 181 ? 11.040 8.615 14.237 1.00 36.62 181 PHE A CA 1
ATOM 1434 C C . PHE A 1 181 ? 11.713 9.019 15.548 1.00 36.62 181 PHE A C 1
ATOM 1436 O O . PHE A 1 181 ? 11.153 8.774 16.620 1.00 36.62 181 PHE A O 1
ATOM 1443 N N . LYS A 1 182 ? 12.918 9.603 15.485 1.00 30.92 182 LYS A N 1
ATOM 1444 C CA . LYS A 1 182 ? 13.364 10.484 16.561 1.00 30.92 182 LYS A CA 1
ATOM 1445 C C . LYS A 1 182 ? 12.300 11.576 16.612 1.00 30.92 182 LYS A C 1
ATOM 1447 O O . LYS A 1 182 ? 12.449 12.631 16.001 1.00 30.92 182 LYS A O 1
ATOM 1452 N N . ALA A 1 183 ? 11.205 11.296 17.315 1.00 35.53 183 ALA A N 1
ATOM 1453 C CA . ALA A 1 183 ? 10.455 12.272 18.047 1.00 35.53 183 ALA A CA 1
ATOM 1454 C C . ALA A 1 183 ? 11.533 12.925 18.898 1.00 35.53 183 ALA A C 1
ATOM 1456 O O . ALA A 1 183 ? 11.980 12.389 19.915 1.00 35.53 183 ALA A O 1
ATOM 1457 N N . LYS A 1 184 ? 12.077 14.027 18.367 1.00 31.48 184 LYS A N 1
ATOM 1458 C CA . LYS A 1 184 ? 12.762 15.021 19.170 1.00 31.48 184 LYS A CA 1
ATOM 1459 C C . LYS A 1 184 ? 11.908 15.128 20.420 1.00 31.48 184 LYS A C 1
ATOM 1461 O O . LYS A 1 184 ? 10.716 15.397 20.295 1.00 31.48 184 LYS A O 1
ATOM 1466 N N . LYS A 1 185 ? 12.507 14.823 21.573 1.00 33.03 185 LYS A N 1
ATOM 1467 C CA . LYS A 1 185 ? 11.970 15.158 22.887 1.00 33.03 185 LYS A CA 1
ATOM 1468 C C . LYS A 1 185 ? 11.463 16.591 22.796 1.00 33.03 185 LYS A C 1
ATOM 1470 O O . LYS A 1 185 ? 12.267 17.507 22.838 1.00 33.03 185 LYS A O 1
ATOM 1475 N N . ASN A 1 186 ? 10.176 16.761 22.563 1.00 31.81 186 ASN A N 1
ATOM 1476 C CA . ASN A 1 186 ? 9.505 18.037 22.585 1.00 31.81 186 ASN A CA 1
ATOM 1477 C C . ASN A 1 186 ? 8.054 17.722 22.878 1.00 31.81 186 ASN A C 1
ATOM 1479 O O . ASN A 1 186 ? 7.321 17.255 22.012 1.00 31.81 186 ASN A O 1
ATOM 1483 N N . THR A 1 187 ? 7.744 17.991 24.143 1.00 34.47 187 THR A N 1
ATOM 1484 C CA . THR A 1 187 ? 6.428 18.286 24.684 1.00 34.47 187 THR A CA 1
ATOM 1485 C C . THR A 1 187 ? 5.387 17.177 24.588 1.00 34.47 187 THR A C 1
ATOM 1487 O O . THR A 1 187 ? 5.463 16.211 23.844 1.00 34.47 187 THR A O 1
ATOM 1490 N N . THR A 1 188 ? 4.413 17.304 25.466 1.00 37.12 188 THR A N 1
ATOM 1491 C CA . THR A 1 188 ? 3.297 16.421 25.798 1.00 37.12 188 THR A CA 1
ATOM 1492 C C . THR A 1 188 ? 2.304 16.208 24.634 1.00 37.12 188 THR A C 1
ATOM 1494 O O . THR A 1 188 ? 1.116 15.990 24.857 1.00 37.12 188 THR A O 1
ATOM 1497 N N . ALA A 1 189 ? 2.760 16.312 23.384 1.00 37.75 189 ALA A N 1
ATOM 1498 C CA . ALA A 1 189 ? 1.950 16.412 22.181 1.00 37.75 189 ALA A CA 1
ATOM 1499 C C . ALA A 1 189 ? 1.983 15.111 21.361 1.00 37.75 189 ALA A C 1
ATOM 1501 O O . ALA A 1 189 ? 3.024 14.690 20.865 1.00 37.75 189 ALA A O 1
ATOM 1502 N N . GLN A 1 190 ? 0.788 14.543 21.175 1.00 45.69 190 GLN A N 1
ATOM 1503 C CA . GLN A 1 190 ? 0.425 13.496 20.214 1.00 45.69 190 GLN A CA 1
ATOM 1504 C C . GLN A 1 190 ? 0.940 12.077 20.502 1.00 45.69 190 GLN A C 1
ATOM 1506 O O . GLN A 1 190 ? 1.815 11.542 19.822 1.00 45.69 190 GLN A O 1
ATOM 1511 N N . ARG A 1 191 ? 0.265 11.400 21.441 1.00 50.69 191 ARG A N 1
ATOM 1512 C CA . ARG A 1 191 ? 0.063 9.949 21.338 1.00 50.69 191 ARG A CA 1
ATOM 1513 C C . ARG A 1 191 ? -0.874 9.719 20.150 1.00 50.69 191 ARG A C 1
ATOM 1515 O O . ARG A 1 191 ? -2.045 10.055 20.220 1.00 50.69 191 ARG A O 1
ATOM 1522 N N . VAL A 1 192 ? -0.350 9.238 19.028 1.00 55.38 192 VAL A N 1
ATOM 1523 C CA . VAL A 1 192 ? -1.200 8.662 17.980 1.00 55.38 192 VAL A CA 1
ATOM 1524 C C . VAL A 1 192 ? -1.388 7.200 18.359 1.00 55.38 192 VAL A C 1
ATOM 1526 O O . VAL A 1 192 ? -0.410 6.449 18.420 1.00 55.38 192 VAL A O 1
ATOM 1529 N N . THR A 1 193 ? -2.620 6.803 18.672 1.00 68.69 193 THR A N 1
ATOM 1530 C CA . THR A 1 193 ? -2.994 5.397 18.842 1.00 68.69 193 THR A CA 1
ATOM 1531 C C . THR A 1 193 ? -2.627 4.663 17.554 1.00 68.69 193 THR A C 1
ATOM 1533 O O . THR A 1 193 ? -2.911 5.136 16.459 1.00 68.69 193 THR A O 1
ATOM 1536 N N . LEU A 1 194 ? -1.925 3.541 17.665 1.00 81.12 194 LEU A N 1
ATOM 1537 C CA . LEU A 1 194 ? -1.588 2.686 16.528 1.00 81.12 194 LEU A CA 1
ATOM 1538 C C . LEU A 1 194 ? -2.399 1.404 16.665 1.00 81.12 194 LEU A C 1
ATOM 1540 O O . LEU A 1 194 ? -2.687 0.990 17.789 1.00 81.12 194 LEU A O 1
ATOM 1544 N N . ILE A 1 195 ? -2.723 0.769 15.543 1.00 81.81 195 ILE A N 1
ATOM 1545 C CA . ILE A 1 195 ? -3.372 -0.541 15.544 1.00 81.81 195 ILE A CA 1
ATOM 1546 C C . ILE A 1 195 ? -2.355 -1.563 16.039 1.00 81.81 195 ILE A C 1
ATOM 1548 O O . ILE A 1 195 ? -1.236 -1.615 15.531 1.00 81.81 195 ILE A O 1
ATOM 1552 N N . ASP A 1 196 ? -2.719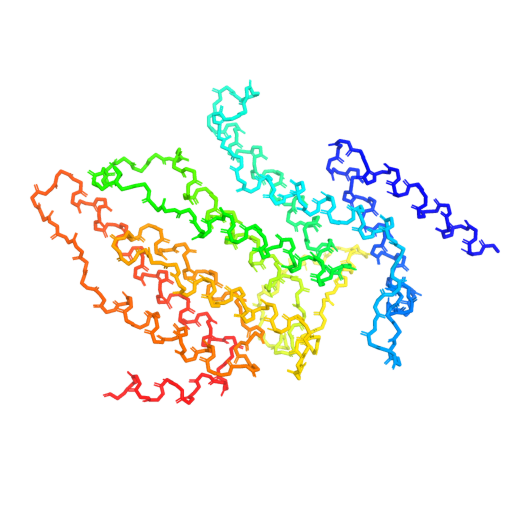 -2.362 17.034 1.00 82.69 196 ASP A N 1
ATOM 1553 C CA . ASP A 1 196 ? -1.858 -3.446 17.492 1.00 82.69 196 ASP A CA 1
ATOM 1554 C C . ASP A 1 196 ? -1.720 -4.514 16.397 1.00 82.69 196 ASP A C 1
ATOM 1556 O O . ASP A 1 196 ? -2.698 -4.842 15.723 1.00 82.69 196 ASP A O 1
ATOM 1560 N N . GLU A 1 197 ? -0.518 -5.059 16.189 1.00 83.31 197 GLU A N 1
ATOM 1561 C CA . GLU A 1 197 ? -0.317 -6.094 15.169 1.00 83.31 197 GLU A CA 1
ATOM 1562 C C . GLU A 1 197 ? -1.199 -7.333 15.387 1.00 83.31 197 GLU A C 1
ATOM 1564 O O . GLU A 1 197 ? -1.552 -7.987 14.407 1.00 83.31 197 GLU A O 1
ATOM 1569 N N . SER A 1 198 ? -1.614 -7.616 16.629 1.00 82.81 198 SER A N 1
ATOM 1570 C CA . SER A 1 198 ? -2.547 -8.705 16.957 1.00 82.81 198 SER A CA 1
ATOM 1571 C C . SER A 1 198 ? -3.917 -8.567 16.284 1.00 82.81 198 SER A C 1
ATOM 1573 O O . SER A 1 198 ? -4.610 -9.562 16.083 1.00 82.81 198 SER A O 1
ATOM 1575 N N . ALA A 1 199 ? -4.287 -7.370 15.808 1.00 83.44 199 ALA A N 1
ATOM 1576 C CA . ALA A 1 199 ? -5.478 -7.168 14.978 1.00 83.44 199 ALA A CA 1
ATOM 1577 C C . ALA A 1 199 ? -5.436 -7.957 13.650 1.00 83.44 199 ALA A C 1
ATOM 1579 O O . ALA A 1 199 ? -6.453 -8.088 12.964 1.00 83.44 199 ALA A O 1
ATOM 1580 N N . PHE A 1 200 ? -4.268 -8.484 13.274 1.00 86.56 200 PHE A N 1
ATOM 1581 C CA . PHE A 1 200 ? -4.068 -9.338 12.107 1.00 86.56 200 PHE A CA 1
ATOM 1582 C C . PHE A 1 200 ? -4.021 -10.836 12.449 1.00 86.56 200 PHE A C 1
ATOM 1584 O O . PHE A 1 200 ? -3.794 -11.623 11.542 1.00 86.56 200 PHE A O 1
ATOM 1591 N N . ASP A 1 201 ? -4.207 -11.265 13.700 1.00 85.00 201 ASP A N 1
ATOM 1592 C CA . ASP A 1 201 ? -4.090 -12.680 14.088 1.00 85.00 201 ASP A CA 1
ATOM 1593 C C . ASP A 1 201 ? -5.276 -13.553 13.627 1.00 85.00 201 ASP A C 1
ATOM 1595 O O . ASP A 1 201 ? -6.379 -13.072 13.359 1.00 85.00 201 ASP A O 1
ATOM 1599 N N . GLY A 1 202 ? -5.045 -14.869 13.545 1.00 86.56 202 GLY A N 1
ATOM 1600 C CA . GLY A 1 202 ? -6.067 -15.857 13.183 1.00 86.56 202 GLY A CA 1
ATOM 1601 C C . GLY A 1 202 ? -6.620 -15.657 11.769 1.00 86.56 202 GLY A C 1
ATOM 1602 O O . GLY A 1 202 ? -5.857 -15.597 10.804 1.00 86.56 202 GLY A O 1
ATOM 1603 N N . ASP A 1 203 ? -7.945 -15.562 11.669 1.00 86.69 203 ASP A N 1
ATOM 1604 C CA . ASP A 1 203 ? -8.684 -15.259 10.437 1.00 86.69 203 ASP A CA 1
ATOM 1605 C C . ASP A 1 203 ? -9.337 -13.875 10.512 1.00 86.69 203 ASP A C 1
ATOM 1607 O O . ASP A 1 203 ? -10.485 -13.677 10.109 1.00 86.69 203 ASP A O 1
ATOM 1611 N N . SER A 1 204 ? -8.615 -12.892 11.066 1.00 87.81 204 SER A N 1
ATOM 1612 C CA . SER A 1 204 ? -9.151 -11.538 11.149 1.00 87.81 204 SER A CA 1
ATOM 1613 C C . SER A 1 204 ? -9.479 -10.988 9.751 1.00 87.81 204 SER A C 1
ATOM 1615 O O . SER A 1 204 ? -8.738 -11.224 8.784 1.00 87.81 204 SER A O 1
ATOM 1617 N N . PRO A 1 205 ? -10.554 -10.191 9.610 1.00 88.12 205 PRO A N 1
ATOM 1618 C CA . PRO A 1 205 ? -10.895 -9.606 8.318 1.00 88.12 205 PRO A CA 1
ATOM 1619 C C . PRO A 1 205 ? -9.775 -8.708 7.765 1.00 88.12 205 PRO A C 1
ATOM 1621 O O . PRO A 1 205 ? -9.566 -8.659 6.555 1.00 88.12 205 PRO A O 1
ATOM 1624 N N . LEU A 1 206 ? -8.992 -8.051 8.633 1.00 88.56 206 LEU A N 1
ATOM 1625 C CA . LEU A 1 206 ? -7.835 -7.248 8.220 1.00 88.56 206 LEU A CA 1
ATOM 1626 C C . LEU A 1 206 ? -6.741 -8.099 7.570 1.00 88.56 206 LEU A C 1
ATOM 1628 O O . LEU A 1 206 ? -6.175 -7.684 6.555 1.00 88.56 206 LEU A O 1
ATOM 1632 N N . LEU A 1 207 ? -6.468 -9.292 8.109 1.00 91.56 207 LEU A N 1
ATOM 1633 C CA . LEU A 1 207 ? -5.516 -10.225 7.512 1.00 91.56 207 LEU A CA 1
ATOM 1634 C C . LEU A 1 207 ? -6.001 -10.716 6.146 1.00 91.56 207 LEU A C 1
ATOM 1636 O O . LEU A 1 207 ? -5.231 -10.708 5.185 1.00 91.56 207 LEU A O 1
ATOM 1640 N N . MET A 1 208 ? -7.280 -11.086 6.038 1.00 92.69 208 MET A N 1
ATOM 1641 C CA . MET A 1 208 ? -7.872 -11.524 4.771 1.00 92.69 208 MET A CA 1
ATOM 1642 C C . MET A 1 208 ? -7.804 -10.435 3.694 1.00 92.69 208 MET A C 1
ATOM 1644 O O . MET A 1 208 ? -7.435 -10.707 2.552 1.00 92.69 208 MET A O 1
ATOM 1648 N N . MET A 1 209 ? -8.109 -9.188 4.051 1.00 93.38 209 MET A N 1
ATOM 1649 C CA . MET A 1 209 ? -8.026 -8.060 3.121 1.00 93.38 209 MET A CA 1
ATOM 1650 C C . MET A 1 209 ? -6.582 -7.748 2.724 1.00 93.38 209 MET A C 1
ATOM 1652 O O . MET A 1 209 ? -6.314 -7.480 1.554 1.00 93.38 209 MET A O 1
ATOM 1656 N N . ALA A 1 210 ? -5.630 -7.833 3.659 1.00 94.31 210 ALA A N 1
ATOM 1657 C CA . ALA A 1 210 ? -4.209 -7.699 3.341 1.00 94.31 210 ALA A CA 1
ATOM 1658 C C . ALA A 1 210 ? -3.743 -8.796 2.368 1.00 94.31 210 ALA A C 1
ATOM 1660 O O . ALA A 1 210 ? -3.003 -8.512 1.430 1.00 94.31 210 ALA A O 1
ATOM 1661 N N . GLN A 1 211 ? -4.231 -10.029 2.530 1.00 95.75 211 GLN A N 1
ATOM 1662 C CA . GLN A 1 211 ? -3.958 -11.132 1.609 1.00 95.75 211 GLN A CA 1
ATOM 1663 C C . GLN A 1 211 ? -4.548 -10.887 0.208 1.00 95.75 211 GLN A C 1
ATOM 1665 O O . GLN A 1 211 ? -3.898 -11.178 -0.795 1.00 95.75 211 GLN A O 1
ATOM 1670 N N . GLN A 1 212 ? -5.750 -10.312 0.110 1.00 95.19 212 GLN A N 1
ATOM 1671 C CA . GLN A 1 212 ? -6.347 -9.934 -1.178 1.00 95.19 212 GLN A CA 1
ATOM 1672 C C . GLN A 1 212 ? -5.555 -8.821 -1.877 1.00 95.19 212 GLN A C 1
ATOM 1674 O O . GLN A 1 212 ? -5.297 -8.912 -3.078 1.00 95.19 212 GLN A O 1
ATOM 1679 N N . LEU A 1 213 ? -5.125 -7.799 -1.129 1.00 95.56 213 LEU A N 1
ATOM 1680 C CA . LEU A 1 213 ? -4.248 -6.742 -1.640 1.00 95.56 213 LEU A CA 1
ATOM 1681 C C . LEU A 1 213 ? -2.917 -7.312 -2.134 1.00 95.56 213 LEU A C 1
ATOM 1683 O O . LEU A 1 213 ? -2.451 -6.953 -3.210 1.00 95.56 213 LEU A O 1
ATOM 1687 N N . HIS A 1 214 ? -2.315 -8.223 -1.372 1.00 96.56 214 HIS A N 1
ATOM 1688 C CA . HIS A 1 214 ? -1.076 -8.896 -1.756 1.00 96.56 214 HIS A CA 1
ATOM 1689 C C . HIS A 1 214 ? -1.224 -9.650 -3.078 1.00 96.56 214 HIS A C 1
ATOM 1691 O O . HIS A 1 214 ? -0.419 -9.460 -3.990 1.00 96.56 214 HIS A O 1
ATOM 1697 N N . ALA A 1 215 ? -2.295 -10.434 -3.220 1.00 95.75 215 ALA A N 1
ATOM 1698 C CA . ALA A 1 215 ? -2.590 -11.156 -4.451 1.00 95.75 215 ALA A CA 1
ATOM 1699 C C . ALA A 1 215 ? -2.796 -10.211 -5.646 1.00 95.75 215 ALA A C 1
ATOM 1701 O O . ALA A 1 215 ? -2.383 -10.532 -6.759 1.00 95.75 215 ALA A O 1
ATOM 1702 N N . LEU A 1 216 ? -3.410 -9.046 -5.427 1.00 94.56 216 LEU A N 1
ATOM 1703 C CA . LEU A 1 216 ? -3.559 -8.019 -6.455 1.00 94.56 216 LEU A CA 1
ATOM 1704 C C . LEU A 1 216 ? -2.201 -7.460 -6.902 1.00 94.56 216 LEU A C 1
ATOM 1706 O O . LEU A 1 216 ? -1.946 -7.376 -8.101 1.00 94.56 216 LEU A O 1
ATOM 1710 N N . VAL A 1 217 ? -1.325 -7.117 -5.954 1.00 94.69 217 VAL A N 1
ATOM 1711 C CA . VAL A 1 217 ? 0.019 -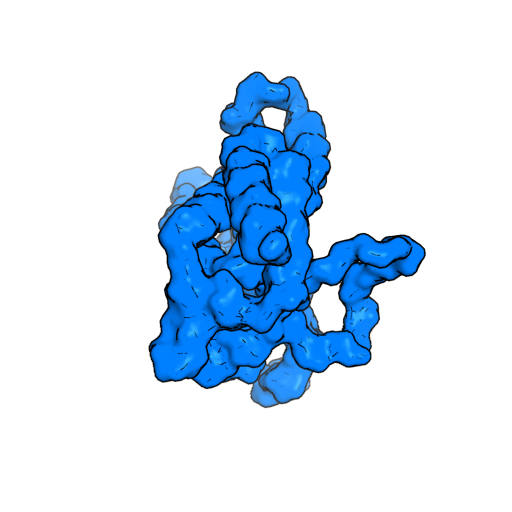6.595 -6.251 1.00 94.69 217 VAL A CA 1
ATOM 1712 C C . VAL A 1 217 ? 0.862 -7.633 -6.992 1.00 94.69 217 VAL A C 1
ATOM 1714 O O . VAL A 1 217 ? 1.530 -7.286 -7.960 1.00 94.69 217 VAL A O 1
ATOM 1717 N N . LEU A 1 218 ? 0.806 -8.908 -6.594 1.00 93.62 218 LEU A N 1
ATOM 1718 C CA . LEU A 1 218 ? 1.544 -9.982 -7.270 1.00 93.62 218 LEU A CA 1
ATOM 1719 C C . LEU A 1 218 ? 1.069 -10.251 -8.703 1.00 93.62 218 LEU A C 1
ATOM 1721 O O . LEU A 1 218 ? 1.870 -10.660 -9.540 1.00 93.62 218 LEU A O 1
ATOM 1725 N N . LYS A 1 219 ? -0.222 -10.048 -8.985 1.00 91.88 219 LYS A N 1
ATOM 1726 C CA . LYS A 1 219 ? -0.796 -10.231 -10.327 1.00 91.88 219 LYS A CA 1
ATOM 1727 C C . LYS A 1 219 ? -0.454 -9.099 -11.291 1.00 91.88 219 LYS A C 1
ATOM 1729 O O . LYS A 1 219 ? -0.680 -9.258 -12.488 1.00 91.88 219 LYS A O 1
ATOM 1734 N N . TYR A 1 220 ? 0.042 -7.968 -10.794 1.00 89.25 220 TYR A N 1
ATOM 1735 C CA . TYR A 1 220 ? 0.390 -6.837 -11.639 1.00 89.25 220 TYR A CA 1
ATOM 1736 C C . TYR A 1 220 ? 1.637 -7.161 -12.470 1.00 89.25 220 TYR A C 1
ATOM 1738 O O . TYR A 1 220 ? 2.759 -7.167 -11.959 1.00 89.25 220 TYR A O 1
ATOM 1746 N N . ASP A 1 221 ? 1.438 -7.458 -13.755 1.00 82.69 221 ASP A N 1
ATOM 1747 C CA . ASP A 1 221 ? 2.540 -7.742 -14.667 1.00 82.69 221 ASP A CA 1
ATOM 1748 C C . ASP A 1 221 ? 3.130 -6.451 -15.230 1.00 82.69 221 ASP A C 1
ATOM 1750 O O . ASP A 1 221 ? 2.556 -5.778 -16.084 1.00 82.69 221 ASP A O 1
ATOM 1754 N N . CYS A 1 222 ? 4.322 -6.127 -14.750 1.00 75.69 222 CYS A N 1
ATOM 1755 C CA . CYS A 1 222 ? 5.129 -5.036 -15.266 1.00 75.69 222 CYS A CA 1
ATOM 1756 C C . CYS A 1 222 ? 6.566 -5.467 -15.559 1.00 75.69 222 CYS A C 1
ATOM 1758 O O . CYS A 1 222 ? 7.432 -4.606 -15.678 1.00 75.69 222 CYS A O 1
ATOM 1760 N N . ALA A 1 223 ? 6.842 -6.773 -15.695 1.00 70.19 223 ALA A N 1
ATOM 1761 C CA . ALA A 1 223 ? 8.212 -7.305 -15.754 1.00 70.19 223 ALA A CA 1
ATOM 1762 C C . ALA A 1 223 ? 9.067 -6.704 -16.889 1.00 70.19 223 ALA A C 1
ATOM 1764 O O . ALA A 1 223 ? 10.295 -6.683 -16.813 1.00 70.19 223 ALA A O 1
ATOM 1765 N N . ARG A 1 224 ? 8.418 -6.198 -17.945 1.00 70.44 224 ARG A N 1
ATOM 1766 C CA . ARG A 1 224 ? 9.069 -5.564 -19.102 1.00 70.44 224 ARG A CA 1
ATOM 1767 C C . ARG A 1 224 ? 9.375 -4.079 -18.899 1.00 70.44 224 ARG A C 1
ATOM 1769 O O . ARG A 1 224 ? 10.218 -3.537 -19.606 1.00 70.44 224 ARG A O 1
ATOM 1776 N N . ASP A 1 225 ? 8.738 -3.443 -17.922 1.00 77.94 225 ASP A N 1
ATOM 1777 C CA . ASP A 1 225 ? 8.936 -2.042 -17.575 1.00 77.94 225 ASP A CA 1
ATOM 1778 C C . ASP A 1 225 ? 9.666 -1.941 -16.231 1.00 77.94 225 ASP A C 1
ATOM 1780 O O . ASP A 1 225 ? 9.107 -2.136 -15.146 1.00 77.94 225 ASP A O 1
ATOM 1784 N N . THR A 1 226 ? 10.960 -1.631 -16.307 1.00 78.50 226 THR A N 1
ATOM 1785 C CA . THR A 1 226 ? 11.814 -1.518 -15.117 1.00 78.50 226 THR A CA 1
ATOM 1786 C C . THR A 1 226 ? 11.383 -0.381 -14.184 1.00 78.50 226 THR A C 1
ATOM 1788 O O . THR A 1 226 ? 11.596 -0.486 -12.973 1.00 78.50 226 THR A O 1
ATOM 1791 N N . GLN A 1 227 ? 10.734 0.670 -14.694 1.00 79.06 227 GLN A N 1
ATOM 1792 C CA . GLN A 1 227 ? 10.268 1.793 -13.886 1.00 79.06 227 GLN A CA 1
ATOM 1793 C C . GLN A 1 227 ? 8.979 1.465 -13.142 1.00 79.06 227 GLN A C 1
ATOM 1795 O O . GLN A 1 227 ? 8.903 1.738 -11.939 1.00 79.06 227 GLN A O 1
ATOM 1800 N N . LEU A 1 228 ? 7.996 0.860 -13.817 1.00 83.88 228 LEU A N 1
ATOM 1801 C CA . LEU A 1 228 ? 6.780 0.356 -13.171 1.00 83.88 228 LEU A CA 1
ATOM 1802 C C . LEU A 1 228 ? 7.142 -0.719 -12.140 1.00 83.88 228 LEU A C 1
ATOM 1804 O O . LEU A 1 228 ? 6.750 -0.611 -10.979 1.00 83.88 228 LEU A O 1
ATOM 1808 N N . SER A 1 229 ? 7.991 -1.680 -12.517 1.00 85.44 229 SER A N 1
ATOM 1809 C CA . SER A 1 229 ? 8.456 -2.748 -11.619 1.00 85.44 229 SER A CA 1
ATOM 1810 C C . SER A 1 229 ? 9.097 -2.211 -10.345 1.00 85.44 229 SER A C 1
ATOM 1812 O O . SER A 1 229 ? 8.784 -2.657 -9.242 1.00 85.44 229 SER A O 1
ATOM 1814 N N . SER A 1 230 ? 9.928 -1.170 -10.461 1.00 87.88 230 SER A N 1
ATOM 1815 C CA . SER A 1 230 ? 10.588 -0.556 -9.303 1.00 87.88 230 SER A CA 1
ATOM 1816 C C . SER A 1 230 ? 9.615 0.044 -8.268 1.00 87.88 230 SER A C 1
ATOM 1818 O O . SER A 1 230 ? 9.996 0.259 -7.111 1.00 87.88 230 SER A O 1
ATOM 1820 N N . ARG A 1 231 ? 8.362 0.317 -8.655 1.00 90.44 231 ARG A N 1
ATOM 1821 C CA . ARG A 1 231 ? 7.310 0.862 -7.782 1.00 90.44 231 ARG A CA 1
ATOM 1822 C C . ARG A 1 231 ? 6.463 -0.219 -7.118 1.00 90.44 231 ARG A C 1
ATOM 1824 O O . ARG A 1 231 ? 5.873 0.045 -6.076 1.00 90.44 231 ARG A O 1
ATOM 1831 N N . ILE A 1 232 ? 6.482 -1.441 -7.644 1.00 92.62 232 ILE A N 1
ATOM 1832 C CA . ILE A 1 232 ? 5.785 -2.593 -7.060 1.00 92.62 232 ILE A CA 1
ATOM 1833 C C . ILE A 1 232 ? 6.531 -3.154 -5.849 1.00 92.62 232 ILE A C 1
ATOM 1835 O O . ILE A 1 232 ? 5.913 -3.488 -4.839 1.00 92.62 232 ILE A O 1
ATOM 1839 N N . TYR A 1 233 ? 7.864 -3.211 -5.891 1.00 93.25 233 TYR A N 1
ATOM 1840 C CA . TYR A 1 233 ? 8.638 -3.813 -4.797 1.00 93.25 233 TYR A CA 1
ATOM 1841 C C . TYR A 1 233 ? 8.451 -3.129 -3.431 1.00 93.25 233 TYR A C 1
ATOM 1843 O O . TYR A 1 233 ? 8.334 -3.848 -2.437 1.00 93.25 233 TYR A O 1
ATOM 1851 N N . PRO A 1 234 ? 8.358 -1.785 -3.333 1.00 92.31 234 PRO A N 1
ATOM 1852 C CA . PRO A 1 234 ? 7.980 -1.123 -2.087 1.00 92.31 234 PRO A CA 1
ATOM 1853 C C . PRO A 1 234 ? 6.632 -1.597 -1.527 1.00 92.31 234 PRO A C 1
ATOM 1855 O O . PRO A 1 234 ? 6.544 -1.836 -0.323 1.00 92.31 234 PRO A O 1
ATOM 1858 N N . LEU A 1 235 ? 5.620 -1.812 -2.381 1.00 94.56 235 LEU A N 1
ATOM 1859 C CA . LEU A 1 235 ? 4.304 -2.320 -1.968 1.00 94.56 235 LEU A CA 1
ATOM 1860 C C . LEU A 1 235 ? 4.424 -3.707 -1.337 1.00 94.56 235 LEU A C 1
ATOM 1862 O O . LEU A 1 235 ? 3.915 -3.935 -0.241 1.00 94.56 235 LEU A O 1
ATOM 1866 N N . LEU A 1 236 ? 5.155 -4.608 -2.002 1.00 95.00 236 LEU A N 1
ATOM 1867 C CA . LEU A 1 236 ? 5.430 -5.948 -1.484 1.00 95.00 236 LEU A CA 1
ATOM 1868 C C . LEU A 1 236 ? 6.202 -5.885 -0.162 1.00 95.00 236 LEU A C 1
ATOM 1870 O O . LEU A 1 236 ? 5.906 -6.644 0.756 1.00 95.00 236 LEU A O 1
ATOM 1874 N N . SER A 1 237 ? 7.162 -4.969 -0.032 1.00 93.00 237 SER A N 1
ATOM 1875 C CA . SER A 1 237 ? 7.972 -4.838 1.183 1.00 93.00 237 SER A CA 1
ATOM 1876 C C . SER A 1 237 ? 7.222 -4.248 2.380 1.00 93.00 237 SER A C 1
ATOM 1878 O O . SER A 1 237 ? 7.648 -4.477 3.509 1.00 93.00 237 SER A O 1
ATOM 1880 N N . ALA A 1 238 ? 6.126 -3.518 2.150 1.00 91.56 238 ALA A N 1
ATOM 1881 C CA . ALA A 1 238 ? 5.345 -2.873 3.204 1.00 91.56 238 ALA A CA 1
ATOM 1882 C C . ALA A 1 238 ? 4.418 -3.858 3.943 1.00 91.56 238 ALA A C 1
ATOM 1884 O O . ALA A 1 238 ? 4.136 -3.665 5.122 1.00 91.56 238 ALA A O 1
ATOM 1885 N N . MET A 1 239 ? 3.972 -4.945 3.297 1.00 91.25 239 MET A N 1
ATOM 1886 C CA . MET A 1 239 ? 2.994 -5.904 3.851 1.00 91.25 239 MET A CA 1
ATOM 1887 C C . MET A 1 239 ? 3.566 -6.900 4.877 1.00 91.25 239 MET A C 1
ATOM 1889 O O . MET A 1 239 ? 3.128 -8.042 4.984 1.00 91.25 239 MET A O 1
ATOM 1893 N N . ILE A 1 240 ? 4.531 -6.479 5.685 1.00 87.06 240 ILE A N 1
ATOM 1894 C CA . ILE A 1 240 ? 5.180 -7.322 6.698 1.00 87.06 240 ILE A CA 1
ATOM 1895 C C . ILE A 1 240 ? 4.203 -7.983 7.694 1.00 87.06 240 ILE A C 1
ATOM 1897 O O . ILE A 1 240 ? 4.413 -9.163 7.990 1.00 87.06 240 ILE A O 1
ATOM 1901 N N . PRO A 1 241 ? 3.118 -7.328 8.174 1.00 83.31 241 PRO A N 1
ATOM 1902 C CA . PRO A 1 241 ? 2.168 -7.963 9.092 1.00 83.31 241 PRO A CA 1
ATOM 1903 C C . PRO A 1 241 ? 1.549 -9.246 8.532 1.00 83.31 241 PRO A C 1
ATOM 1905 O O . PRO A 1 241 ? 1.275 -10.172 9.298 1.00 83.31 241 PRO A O 1
ATOM 1908 N N . LEU A 1 242 ? 1.352 -9.297 7.208 1.00 90.94 242 LEU A N 1
ATOM 1909 C CA . LEU A 1 242 ? 0.816 -10.453 6.493 1.00 90.94 242 LEU A CA 1
ATOM 1910 C C . LEU A 1 242 ? 1.818 -11.610 6.510 1.00 90.94 242 LEU A C 1
ATOM 1912 O O . LEU A 1 242 ? 1.449 -12.741 6.816 1.00 90.94 242 LEU A O 1
ATOM 1916 N N . TYR A 1 243 ? 3.088 -11.338 6.213 1.00 91.69 243 TYR A N 1
ATOM 1917 C CA . TYR A 1 243 ? 4.118 -12.369 6.057 1.00 91.69 243 TYR A CA 1
ATOM 1918 C C . TYR A 1 243 ? 4.424 -13.132 7.341 1.00 91.69 243 TYR A C 1
ATOM 1920 O O . TYR A 1 243 ? 4.675 -14.334 7.283 1.00 91.69 243 TYR A O 1
ATOM 1928 N N . SER A 1 244 ? 4.333 -12.471 8.497 1.00 85.38 244 SER A N 1
ATOM 1929 C CA . SER A 1 244 ? 4.491 -13.140 9.793 1.00 85.38 244 SER A CA 1
ATOM 1930 C C . SER A 1 244 ? 3.407 -14.183 10.080 1.00 85.38 244 SER A C 1
ATOM 1932 O O . SER A 1 244 ? 3.609 -15.048 10.924 1.00 85.38 244 SER A O 1
ATOM 1934 N N . ARG A 1 245 ? 2.254 -14.102 9.402 1.00 90.31 245 ARG A N 1
ATOM 1935 C CA . ARG A 1 245 ? 1.046 -14.897 9.697 1.00 90.31 245 ARG A CA 1
ATOM 1936 C C . ARG A 1 245 ? 0.628 -15.815 8.555 1.00 90.31 245 ARG A C 1
ATOM 1938 O O . ARG A 1 245 ? -0.049 -16.816 8.771 1.00 90.31 245 ARG A O 1
ATOM 1945 N N . ARG A 1 246 ? 1.020 -15.470 7.330 1.00 92.50 246 ARG A N 1
ATOM 1946 C CA . ARG A 1 246 ? 0.770 -16.216 6.096 1.00 92.50 246 ARG A CA 1
ATOM 1947 C C . ARG A 1 246 ? 2.102 -16.410 5.377 1.00 92.50 246 ARG A C 1
ATOM 1949 O O . ARG A 1 246 ? 2.448 -15.673 4.455 1.00 92.50 246 ARG A O 1
ATOM 1956 N N . THR A 1 247 ? 2.855 -17.420 5.802 1.00 91.25 247 THR A N 1
ATOM 1957 C CA . THR A 1 247 ? 4.177 -17.749 5.238 1.00 91.25 247 THR A CA 1
ATOM 1958 C C . THR A 1 247 ? 4.118 -18.086 3.747 1.00 91.25 247 THR A C 1
ATOM 1960 O O . THR A 1 247 ? 5.056 -17.781 3.019 1.00 91.25 247 THR A O 1
ATOM 1963 N N . GLN A 1 248 ? 2.992 -18.611 3.255 1.00 92.56 248 GLN A N 1
ATOM 1964 C CA . GLN A 1 248 ? 2.759 -18.807 1.821 1.00 92.56 248 GLN A CA 1
ATOM 1965 C C . GLN A 1 248 ? 2.820 -17.485 1.034 1.00 92.56 248 GLN A C 1
ATOM 1967 O O . GLN A 1 248 ? 3.403 -17.438 -0.047 1.00 92.56 248 GLN A O 1
ATOM 1972 N N . CYS A 1 249 ? 2.269 -16.391 1.573 1.00 95.06 249 CYS A N 1
ATOM 1973 C CA . CYS A 1 249 ? 2.354 -15.078 0.929 1.00 95.06 249 CYS A CA 1
ATOM 1974 C C . CYS A 1 249 ? 3.802 -14.577 0.879 1.00 95.06 249 CYS A C 1
ATOM 1976 O O . CYS A 1 249 ? 4.209 -13.986 -0.119 1.00 95.06 249 CYS A O 1
ATOM 1978 N N . LEU A 1 250 ? 4.586 -14.844 1.931 1.00 94.06 250 LEU A N 1
ATOM 1979 C CA . LEU A 1 250 ? 6.013 -14.521 1.964 1.00 94.06 250 LEU A CA 1
ATOM 1980 C C . LEU A 1 250 ? 6.787 -15.298 0.896 1.00 94.06 250 LEU A C 1
ATOM 1982 O O . LEU A 1 250 ? 7.586 -14.699 0.181 1.00 94.06 250 LEU A O 1
ATOM 1986 N N . GLN A 1 251 ? 6.521 -16.600 0.762 1.00 93.00 251 GLN A N 1
ATOM 1987 C CA . GLN A 1 251 ? 7.140 -17.439 -0.261 1.00 93.00 251 GLN A CA 1
ATOM 1988 C C . GLN A 1 251 ? 6.865 -16.890 -1.665 1.00 93.00 251 GLN A C 1
ATOM 1990 O O . GLN A 1 251 ? 7.810 -16.616 -2.395 1.00 93.00 251 GLN A O 1
ATOM 1995 N N . LEU A 1 252 ? 5.599 -16.613 -2.001 1.00 95.12 252 LEU A N 1
ATOM 1996 C CA . LEU A 1 252 ? 5.232 -16.034 -3.300 1.00 95.12 252 LEU A CA 1
ATOM 1997 C C . LEU A 1 252 ? 5.914 -14.678 -3.555 1.00 95.12 252 LEU A C 1
ATOM 1999 O O . LEU A 1 252 ? 6.340 -14.393 -4.675 1.00 95.12 252 LEU A O 1
ATOM 2003 N N . THR A 1 253 ? 6.043 -13.838 -2.521 1.00 95.12 253 THR A N 1
ATOM 2004 C CA . THR A 1 253 ? 6.784 -12.572 -2.618 1.00 95.12 253 THR A CA 1
ATOM 2005 C C . THR A 1 253 ? 8.265 -12.804 -2.898 1.00 95.12 253 THR A C 1
ATOM 2007 O O . THR A 1 253 ? 8.832 -12.126 -3.752 1.00 95.12 253 THR A O 1
ATOM 2010 N N . PHE A 1 254 ? 8.913 -13.735 -2.197 1.00 93.75 254 PHE A N 1
ATOM 2011 C CA . PHE A 1 254 ? 10.321 -14.051 -2.430 1.00 93.75 254 PHE A CA 1
ATOM 2012 C C . PHE A 1 254 ? 10.551 -14.673 -3.802 1.00 93.75 254 PHE A C 1
ATOM 2014 O O . PHE A 1 254 ? 11.456 -14.218 -4.497 1.00 93.75 254 PHE A O 1
ATOM 2021 N N . ASP A 1 255 ? 9.704 -15.604 -4.237 1.00 92.31 255 ASP A N 1
ATOM 2022 C CA . ASP A 1 255 ? 9.770 -16.193 -5.576 1.00 92.31 255 ASP A CA 1
ATOM 2023 C C . ASP A 1 255 ? 9.716 -15.100 -6.648 1.00 92.31 255 ASP A C 1
ATOM 2025 O O . ASP A 1 255 ? 10.560 -15.058 -7.548 1.00 92.31 255 ASP A O 1
ATOM 2029 N N . ARG A 1 256 ? 8.787 -14.143 -6.505 1.00 92.44 256 ARG A N 1
ATOM 2030 C CA . ARG A 1 256 ? 8.680 -12.992 -7.408 1.00 92.44 256 ARG A CA 1
ATOM 2031 C C . ARG A 1 256 ? 9.929 -12.110 -7.373 1.00 92.44 256 ARG A C 1
ATOM 2033 O O . ARG A 1 256 ? 10.503 -11.832 -8.422 1.00 92.44 256 ARG A O 1
ATOM 2040 N N . LEU A 1 257 ? 10.358 -11.667 -6.190 1.00 92.44 257 LEU A N 1
ATOM 2041 C CA . LEU A 1 257 ? 11.496 -10.752 -6.042 1.00 92.44 257 LEU A CA 1
ATOM 2042 C C . LEU A 1 257 ? 12.811 -11.375 -6.532 1.00 92.44 257 LEU A C 1
ATOM 2044 O O . LEU A 1 257 ? 13.619 -10.687 -7.148 1.00 92.44 257 LEU A O 1
ATOM 2048 N N . LEU A 1 258 ? 13.039 -12.664 -6.275 1.00 91.19 258 LEU A N 1
ATOM 2049 C CA . LEU A 1 258 ? 14.236 -13.372 -6.733 1.00 91.19 258 LEU A CA 1
ATOM 2050 C C . LEU A 1 258 ? 14.216 -13.579 -8.246 1.00 91.19 258 LEU A C 1
ATOM 2052 O O . LEU A 1 258 ? 15.229 -13.323 -8.898 1.00 91.19 258 LEU A O 1
ATOM 2056 N N . THR A 1 259 ? 13.066 -13.968 -8.803 1.00 89.88 259 THR A N 1
ATOM 2057 C CA . THR A 1 259 ? 12.885 -14.092 -10.256 1.00 89.88 259 THR A CA 1
ATOM 2058 C C . THR A 1 259 ? 13.171 -12.758 -10.942 1.00 89.88 259 THR A C 1
ATOM 2060 O O . THR A 1 259 ? 14.017 -12.692 -11.835 1.00 89.88 259 THR A O 1
ATOM 2063 N N . ASP A 1 260 ? 12.556 -11.672 -10.468 1.00 89.19 260 ASP A N 1
ATOM 2064 C CA . ASP A 1 260 ? 12.733 -10.336 -11.043 1.00 89.19 260 ASP A CA 1
ATOM 2065 C C . ASP A 1 260 ? 14.174 -9.822 -10.887 1.00 89.19 260 ASP A C 1
ATOM 2067 O O . ASP A 1 260 ? 14.716 -9.176 -11.787 1.00 89.19 260 ASP A O 1
ATOM 2071 N N . PHE A 1 261 ? 14.848 -10.152 -9.781 1.00 88.50 261 PHE A N 1
ATOM 2072 C CA . PHE A 1 261 ? 16.252 -9.795 -9.576 1.00 88.50 261 PHE A CA 1
ATOM 2073 C C . PHE A 1 261 ? 17.186 -10.485 -10.585 1.00 88.50 261 PHE A C 1
ATOM 2075 O O . PHE A 1 261 ? 18.171 -9.883 -11.042 1.00 88.50 261 PHE A O 1
ATOM 2082 N N . GLN A 1 262 ? 16.874 -11.731 -10.956 1.00 85.94 262 GLN A N 1
ATOM 2083 C CA . GLN A 1 262 ? 17.638 -12.535 -11.912 1.00 85.94 262 GLN A CA 1
ATOM 2084 C C . GLN A 1 262 ? 17.379 -12.161 -13.376 1.00 85.94 262 GLN A C 1
ATOM 2086 O O . GLN A 1 262 ? 18.212 -12.480 -14.230 1.00 85.94 262 GLN A O 1
ATOM 2091 N N . LEU A 1 263 ? 16.293 -11.440 -13.683 1.00 82.56 263 LEU A N 1
ATOM 2092 C CA . LEU A 1 263 ? 16.010 -10.999 -15.048 1.00 82.56 263 LEU A CA 1
ATOM 2093 C C . LEU A 1 263 ? 17.199 -10.223 -15.637 1.00 82.56 263 LEU A C 1
ATOM 2095 O O . LEU A 1 263 ? 17.841 -9.370 -14.997 1.00 82.56 263 LEU A O 1
ATOM 2099 N N . LYS A 1 264 ? 17.519 -10.559 -16.891 1.00 77.56 264 LYS A N 1
ATOM 2100 C CA . LYS A 1 264 ? 18.530 -9.845 -17.668 1.00 77.56 264 LYS A CA 1
ATOM 2101 C C . LYS A 1 264 ? 18.010 -8.446 -17.964 1.00 77.56 264 LYS A C 1
ATOM 2103 O O . LYS A 1 264 ? 16.848 -8.266 -18.312 1.00 77.56 264 LYS A O 1
ATOM 2108 N N . LEU A 1 265 ? 18.892 -7.462 -17.832 1.00 68.81 265 LEU A N 1
ATOM 2109 C CA . LEU A 1 265 ? 18.549 -6.092 -18.181 1.00 68.81 265 LEU A CA 1
ATOM 2110 C C . LEU A 1 265 ? 18.385 -6.014 -19.706 1.00 68.81 265 LEU A C 1
ATOM 2112 O O . LEU A 1 265 ? 19.303 -6.447 -20.409 1.00 68.81 265 LEU A O 1
ATOM 2116 N N . PRO A 1 266 ? 17.262 -5.491 -20.229 1.00 65.94 266 PRO A N 1
ATOM 2117 C CA . PRO A 1 266 ? 17.057 -5.331 -21.663 1.00 65.94 266 PRO A CA 1
ATOM 2118 C C . PRO A 1 266 ? 17.908 -4.157 -22.168 1.00 65.94 266 PRO A C 1
ATOM 2120 O O . PRO A 1 266 ? 17.421 -3.052 -22.380 1.00 65.94 266 PRO A O 1
ATOM 2123 N N . LEU A 1 267 ? 19.218 -4.372 -22.290 1.00 64.94 267 LEU A N 1
ATOM 2124 C CA . LEU A 1 267 ? 20.165 -3.367 -22.760 1.00 64.94 267 LEU A CA 1
ATOM 2125 C C . LEU A 1 267 ? 20.351 -3.528 -24.268 1.00 64.94 267 LEU A C 1
ATOM 2127 O O . LEU A 1 267 ? 20.957 -4.500 -24.714 1.00 64.94 267 LEU A O 1
ATOM 2131 N N . ASN A 1 268 ? 19.862 -2.560 -25.042 1.00 65.31 268 ASN A N 1
ATOM 2132 C CA . ASN A 1 268 ? 20.278 -2.379 -26.428 1.00 65.31 268 ASN A CA 1
ATOM 2133 C C . ASN A 1 268 ? 21.331 -1.257 -26.476 1.00 65.31 268 ASN A C 1
ATOM 2135 O O . ASN A 1 268 ? 20.952 -0.087 -26.396 1.00 65.31 268 ASN A O 1
ATOM 2139 N N . PRO A 1 269 ? 22.635 -1.575 -26.587 1.00 62.69 269 PRO A N 1
ATOM 2140 C CA . PRO A 1 269 ? 23.700 -0.571 -26.588 1.00 62.69 269 PRO A CA 1
ATOM 2141 C C . PRO A 1 269 ? 23.645 0.379 -27.794 1.00 62.69 269 PRO A C 1
ATOM 2143 O O . PRO A 1 269 ? 24.298 1.415 -27.764 1.00 62.69 269 PRO A O 1
ATOM 2146 N N . SER A 1 270 ? 22.869 0.051 -28.831 1.00 64.12 270 SER A N 1
ATOM 2147 C CA . SER A 1 270 ? 22.686 0.874 -30.032 1.00 64.12 270 SER A CA 1
ATOM 2148 C C . SER A 1 270 ? 21.500 1.846 -29.943 1.00 64.12 270 SER A C 1
ATOM 2150 O O . SER A 1 270 ? 21.249 2.576 -30.897 1.00 64.12 270 SER A O 1
ATOM 2152 N N . SER A 1 271 ? 20.746 1.851 -28.837 1.00 70.25 271 SER A N 1
ATOM 2153 C CA . SER A 1 271 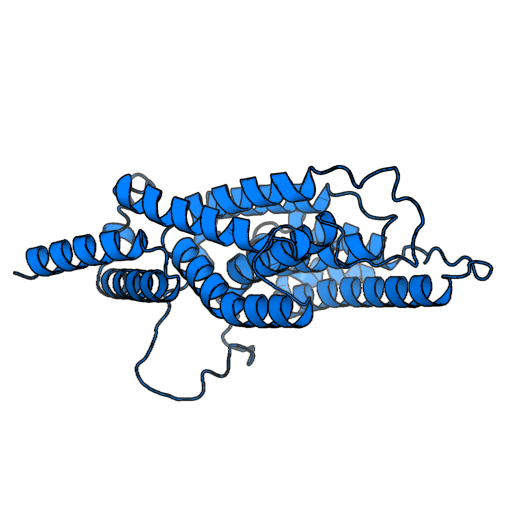? 19.633 2.788 -28.625 1.00 70.25 271 SER A CA 1
ATOM 2154 C C . SER A 1 271 ? 20.137 4.162 -28.173 1.00 70.25 271 SER A C 1
ATOM 2156 O O . SER A 1 271 ? 21.028 4.235 -27.327 1.00 70.25 271 SER A O 1
ATOM 2158 N N . ALA A 1 272 ? 19.524 5.245 -28.663 1.00 66.38 272 ALA A N 1
ATOM 2159 C CA . ALA A 1 272 ? 19.807 6.609 -28.198 1.00 66.38 272 ALA A CA 1
ATOM 2160 C C . ALA A 1 272 ? 19.602 6.764 -26.675 1.00 66.38 272 ALA A C 1
ATOM 2162 O O . ALA A 1 272 ? 20.350 7.484 -26.020 1.00 66.38 272 ALA A O 1
ATOM 2163 N N . ASP A 1 273 ? 18.677 5.987 -26.102 1.00 67.88 273 ASP A N 1
ATOM 2164 C CA . ASP A 1 273 ? 18.319 6.017 -24.677 1.00 67.88 273 ASP A CA 1
ATOM 2165 C C . ASP A 1 273 ? 19.072 4.962 -23.840 1.00 67.88 273 ASP A C 1
ATOM 2167 O O . ASP A 1 273 ? 18.716 4.685 -22.692 1.00 67.88 273 ASP A O 1
ATOM 2171 N N . ALA A 1 274 ? 20.100 4.305 -24.396 1.00 67.94 274 ALA A N 1
ATOM 2172 C CA . ALA A 1 274 ? 20.771 3.166 -23.758 1.00 67.94 274 ALA A CA 1
ATOM 2173 C C . ALA A 1 274 ? 21.320 3.479 -22.352 1.00 67.94 274 ALA A C 1
ATOM 2175 O O . ALA A 1 274 ? 21.328 2.601 -21.481 1.00 67.94 274 ALA A O 1
ATOM 2176 N N . PHE A 1 275 ? 21.762 4.720 -22.112 1.00 73.19 275 PHE A N 1
ATOM 2177 C CA . PHE A 1 275 ? 22.243 5.162 -20.803 1.00 73.19 275 PHE A CA 1
ATOM 2178 C C . PHE A 1 275 ? 21.114 5.234 -19.763 1.00 73.19 275 PHE A C 1
ATOM 2180 O O . PHE A 1 275 ? 21.244 4.654 -18.683 1.00 73.19 275 PHE A O 1
ATOM 2187 N N . ASP A 1 276 ? 19.984 5.857 -20.099 1.00 71.69 276 ASP A N 1
ATOM 2188 C CA . ASP A 1 276 ? 18.839 5.997 -19.192 1.00 71.69 276 ASP A CA 1
ATOM 2189 C C . ASP A 1 276 ? 18.161 4.653 -18.924 1.00 71.69 276 ASP A C 1
ATOM 2191 O O . ASP A 1 276 ? 17.847 4.327 -17.774 1.00 71.69 276 ASP A O 1
ATOM 2195 N N . ILE A 1 277 ? 18.040 3.807 -19.956 1.00 72.38 277 ILE A N 1
ATOM 2196 C CA . ILE A 1 277 ? 17.602 2.410 -19.822 1.00 72.38 277 ILE A CA 1
ATOM 2197 C C . ILE A 1 277 ? 18.472 1.690 -18.788 1.00 72.38 277 ILE A C 1
ATOM 2199 O O . ILE A 1 277 ? 17.956 1.035 -17.879 1.00 72.38 277 ILE A O 1
ATOM 2203 N N . LYS A 1 278 ? 19.800 1.831 -18.891 1.00 76.56 278 LYS A N 1
ATOM 2204 C CA . LYS A 1 278 ? 20.749 1.202 -17.968 1.00 76.56 278 LYS A CA 1
ATOM 2205 C C . LYS A 1 278 ? 20.601 1.735 -16.544 1.00 76.56 278 LYS A C 1
ATOM 2207 O O . LYS A 1 278 ? 20.585 0.937 -15.606 1.00 76.56 278 LYS A O 1
ATOM 2212 N N . CYS A 1 279 ? 20.475 3.047 -16.363 1.00 79.94 279 CYS A N 1
ATOM 2213 C CA . CYS A 1 279 ? 20.283 3.660 -15.048 1.00 79.94 279 CYS A CA 1
ATOM 2214 C C . CYS A 1 279 ? 18.991 3.173 -14.373 1.00 79.94 279 CYS A C 1
ATOM 2216 O O . CYS A 1 279 ? 19.028 2.748 -13.214 1.00 79.94 279 CYS A O 1
ATOM 2218 N N . ASN A 1 280 ? 17.879 3.134 -15.111 1.00 77.94 280 ASN A N 1
ATOM 2219 C CA . ASN A 1 280 ? 16.586 2.647 -14.623 1.00 77.94 280 ASN A CA 1
ATOM 2220 C C . ASN A 1 280 ? 16.625 1.159 -14.269 1.00 77.94 280 ASN A C 1
ATOM 2222 O O . ASN A 1 280 ? 16.189 0.751 -13.192 1.00 77.94 280 ASN A O 1
ATOM 2226 N N . ALA A 1 281 ? 17.228 0.353 -15.135 1.00 79.62 281 ALA A N 1
ATOM 2227 C CA . ALA A 1 281 ? 17.446 -1.067 -14.923 1.00 79.62 281 ALA A CA 1
ATOM 2228 C C . ALA A 1 281 ? 18.268 -1.356 -13.649 1.00 79.62 281 ALA A C 1
ATOM 2230 O O . ALA A 1 281 ? 17.893 -2.200 -12.829 1.00 79.62 281 ALA A O 1
ATOM 2231 N N . VAL A 1 282 ? 19.363 -0.618 -13.432 1.00 84.62 282 VAL A N 1
ATOM 2232 C CA . VAL A 1 282 ? 20.179 -0.724 -12.211 1.00 84.62 282 VAL A CA 1
ATOM 2233 C C . VAL A 1 282 ? 19.390 -0.275 -10.978 1.00 84.62 282 VAL A C 1
ATOM 2235 O O . VAL A 1 282 ? 19.428 -0.950 -9.946 1.00 84.62 282 VAL A O 1
ATOM 2238 N N . ALA A 1 283 ? 18.651 0.834 -11.067 1.00 85.19 283 ALA A N 1
ATOM 2239 C CA . ALA A 1 283 ? 17.800 1.312 -9.981 1.00 85.19 283 ALA A CA 1
ATOM 2240 C C . ALA A 1 283 ? 16.715 0.286 -9.611 1.00 85.19 283 ALA A C 1
ATOM 2242 O O . ALA A 1 283 ? 16.490 0.026 -8.428 1.00 85.19 283 ALA A O 1
ATOM 2243 N N . CYS A 1 284 ? 16.106 -0.362 -10.605 1.00 86.88 284 CYS A N 1
ATOM 2244 C CA . CYS A 1 284 ? 15.116 -1.419 -10.427 1.00 86.88 284 CYS A CA 1
ATOM 2245 C C . CYS A 1 284 ? 15.695 -2.624 -9.666 1.00 86.88 284 CYS A C 1
ATOM 2247 O O . CYS A 1 284 ? 15.127 -3.043 -8.651 1.00 86.88 284 CYS A O 1
ATOM 2249 N N . LYS A 1 285 ? 16.886 -3.113 -10.050 1.00 88.94 285 LYS A N 1
ATOM 2250 C CA . LYS A 1 285 ? 17.575 -4.183 -9.301 1.00 88.94 285 LYS A CA 1
ATOM 2251 C C . LYS A 1 285 ? 17.887 -3.779 -7.863 1.00 88.94 285 LYS A C 1
ATOM 2253 O O . LYS A 1 285 ? 17.653 -4.562 -6.945 1.00 88.94 285 LYS A O 1
ATOM 2258 N N . ARG A 1 286 ? 18.360 -2.545 -7.644 1.00 90.75 286 ARG A N 1
ATOM 2259 C CA . ARG A 1 286 ? 18.601 -2.014 -6.290 1.00 90.75 286 ARG A CA 1
ATOM 2260 C C . ARG A 1 286 ? 17.325 -1.999 -5.455 1.00 90.75 286 ARG A C 1
ATOM 2262 O O . ARG A 1 286 ? 17.372 -2.388 -4.293 1.00 90.75 286 ARG A O 1
ATOM 2269 N N . ARG A 1 287 ? 16.189 -1.596 -6.031 1.00 91.50 287 ARG A N 1
ATOM 2270 C CA . ARG A 1 287 ? 14.897 -1.603 -5.330 1.00 91.50 287 ARG A CA 1
ATOM 2271 C C . ARG A 1 287 ? 14.408 -3.012 -5.008 1.00 91.50 287 ARG A C 1
ATOM 2273 O O . ARG A 1 287 ? 13.922 -3.232 -3.904 1.00 91.50 287 ARG A O 1
ATOM 2280 N N . THR A 1 288 ? 14.599 -3.957 -5.923 1.00 91.94 288 THR A N 1
ATOM 2281 C CA . THR A 1 288 ? 14.278 -5.375 -5.694 1.00 91.94 288 THR A CA 1
ATOM 2282 C C . THR A 1 288 ? 15.091 -5.929 -4.517 1.00 91.94 288 THR A C 1
ATOM 2284 O O . THR A 1 288 ? 14.535 -6.472 -3.565 1.00 91.94 288 THR A O 1
ATOM 2287 N N . ALA A 1 289 ? 16.411 -5.702 -4.524 1.00 91.38 289 ALA A N 1
ATOM 2288 C CA . ALA A 1 289 ? 17.300 -6.103 -3.434 1.00 91.38 289 ALA A CA 1
ATOM 2289 C C . ALA A 1 289 ? 16.955 -5.406 -2.109 1.00 91.38 289 ALA A C 1
ATOM 2291 O O . ALA A 1 289 ? 16.976 -6.031 -1.051 1.00 91.38 289 ALA A O 1
ATOM 2292 N N . PHE A 1 290 ? 16.604 -4.118 -2.154 1.00 92.94 290 PHE A N 1
ATOM 2293 C CA . PHE A 1 290 ? 16.169 -3.383 -0.972 1.00 92.94 290 PHE A CA 1
ATOM 2294 C C . PHE A 1 290 ? 14.896 -3.982 -0.369 1.00 92.94 290 PHE A C 1
ATOM 2296 O O . PHE A 1 290 ? 14.842 -4.152 0.845 1.00 92.94 290 PHE A O 1
ATOM 2303 N N . ALA A 1 291 ? 13.906 -4.351 -1.188 1.00 93.19 291 ALA A N 1
ATOM 2304 C CA . ALA A 1 291 ? 12.681 -4.995 -0.716 1.00 93.19 291 ALA A CA 1
ATOM 2305 C C . ALA A 1 291 ? 12.969 -6.338 -0.024 1.00 93.19 291 ALA A C 1
ATOM 2307 O O . ALA A 1 291 ? 12.489 -6.561 1.088 1.00 93.19 291 ALA A O 1
ATOM 2308 N N . LEU A 1 292 ? 13.819 -7.183 -0.624 1.00 92.00 292 LEU A N 1
ATOM 2309 C CA . LEU A 1 292 ? 14.276 -8.441 -0.015 1.00 92.00 292 LEU A CA 1
ATOM 2310 C C . LEU A 1 292 ? 14.924 -8.202 1.356 1.00 92.00 292 LEU A C 1
ATOM 2312 O O . LEU A 1 292 ? 14.534 -8.809 2.354 1.00 92.00 292 LEU A O 1
ATOM 2316 N N . LEU A 1 293 ? 15.884 -7.276 1.418 1.00 90.38 293 LEU A N 1
ATOM 2317 C CA . LEU A 1 293 ? 16.588 -6.941 2.655 1.00 90.38 293 LEU A CA 1
ATOM 2318 C C . LEU A 1 293 ? 15.660 -6.322 3.703 1.00 90.38 293 LEU A C 1
ATOM 2320 O O . LEU A 1 293 ? 15.828 -6.590 4.891 1.00 90.38 293 LEU A O 1
ATOM 2324 N N . HIS A 1 294 ? 14.701 -5.494 3.289 1.00 90.38 294 HIS A N 1
ATOM 2325 C CA . HIS A 1 294 ? 13.746 -4.863 4.193 1.00 90.38 294 HIS A CA 1
ATOM 2326 C C . HIS A 1 294 ? 12.877 -5.913 4.891 1.00 90.38 294 HIS A C 1
ATOM 2328 O O . HIS A 1 294 ? 12.794 -5.909 6.120 1.00 90.38 294 HIS A O 1
ATOM 2334 N N . ILE A 1 295 ? 12.320 -6.859 4.126 1.00 91.44 295 ILE A N 1
ATOM 2335 C CA . ILE A 1 295 ? 11.533 -7.975 4.663 1.00 91.44 295 ILE A CA 1
ATOM 2336 C C . ILE A 1 295 ? 12.400 -8.823 5.607 1.00 91.44 295 ILE A C 1
ATOM 2338 O O . ILE A 1 295 ? 12.040 -9.020 6.769 1.00 91.44 295 ILE A O 1
ATOM 2342 N N . ALA A 1 296 ? 13.586 -9.245 5.153 1.00 88.88 296 ALA A N 1
ATOM 2343 C CA . ALA A 1 296 ? 14.487 -10.095 5.934 1.00 88.88 296 ALA A CA 1
ATOM 2344 C C . ALA A 1 296 ? 14.935 -9.452 7.258 1.00 88.88 296 ALA A C 1
ATOM 2346 O O . ALA A 1 296 ? 15.002 -10.126 8.283 1.00 88.88 296 ALA A O 1
ATOM 2347 N N . LYS A 1 297 ? 15.204 -8.139 7.269 1.00 87.38 297 LYS A N 1
ATOM 2348 C CA . LYS A 1 297 ? 15.583 -7.405 8.489 1.00 87.38 297 LYS A CA 1
ATOM 2349 C C . LYS A 1 297 ? 14.445 -7.291 9.497 1.00 87.38 297 LYS A C 1
ATOM 2351 O O . LYS A 1 297 ? 14.700 -7.202 10.694 1.00 87.38 297 LYS A O 1
ATOM 2356 N N . ARG A 1 298 ? 13.203 -7.237 9.023 1.00 84.62 298 ARG A N 1
ATOM 2357 C CA . ARG A 1 298 ? 12.022 -6.986 9.855 1.00 84.62 298 ARG A CA 1
ATOM 2358 C C . ARG A 1 298 ? 11.449 -8.255 10.470 1.00 84.62 298 ARG A C 1
ATOM 2360 O O . ARG A 1 298 ? 11.006 -8.218 11.614 1.00 84.62 298 ARG A O 1
ATOM 2367 N N . ILE A 1 299 ? 11.489 -9.364 9.737 1.00 86.94 299 ILE A N 1
ATOM 2368 C CA . ILE A 1 299 ? 10.974 -10.666 10.183 1.00 86.94 299 ILE A CA 1
ATOM 2369 C C . ILE A 1 299 ? 12.012 -11.782 9.975 1.00 86.94 299 ILE A C 1
ATOM 2371 O O . ILE A 1 299 ? 11.728 -12.779 9.306 1.00 86.94 299 ILE A O 1
ATOM 2375 N N . PRO A 1 300 ? 13.224 -11.652 10.555 1.00 87.12 300 PRO A N 1
ATOM 2376 C CA . PRO A 1 300 ? 14.324 -12.578 10.290 1.00 87.12 300 PRO A CA 1
ATOM 2377 C C . PRO A 1 300 ? 13.957 -14.017 10.651 1.00 87.12 300 PRO A C 1
ATOM 2379 O O . PRO A 1 300 ? 14.197 -14.915 9.853 1.00 87.12 300 PRO A O 1
ATOM 2382 N N . HIS A 1 301 ? 13.292 -14.221 11.792 1.00 86.00 301 HIS A N 1
ATOM 2383 C CA . HIS A 1 301 ? 12.860 -15.534 12.280 1.00 86.00 301 HIS A CA 1
ATOM 2384 C C . HIS A 1 301 ? 11.936 -16.276 11.300 1.00 86.00 301 HIS A C 1
ATOM 2386 O O . HIS A 1 301 ? 12.028 -17.493 11.187 1.00 86.00 301 HIS A O 1
ATOM 2392 N N . VAL A 1 302 ? 11.097 -15.554 10.548 1.00 87.19 302 VAL A N 1
ATOM 2393 C CA . VAL A 1 302 ? 10.231 -16.136 9.509 1.00 87.19 302 VAL A CA 1
ATOM 2394 C C . VAL A 1 302 ? 11.015 -16.396 8.225 1.00 87.19 302 VAL A C 1
ATOM 2396 O O . VAL A 1 302 ? 10.723 -17.345 7.504 1.00 87.19 302 VAL A O 1
ATOM 2399 N N . CYS A 1 303 ? 12.018 -15.567 7.926 1.00 86.44 303 CYS A N 1
ATOM 2400 C CA . CYS A 1 303 ? 12.777 -15.642 6.681 1.00 86.44 303 CYS A CA 1
ATOM 2401 C C . CYS A 1 303 ? 13.842 -16.748 6.668 1.00 86.44 303 CYS A C 1
ATOM 2403 O O . CYS A 1 303 ? 14.177 -17.221 5.585 1.00 86.44 303 CYS A O 1
ATOM 2405 N N . VAL A 1 304 ? 14.366 -17.185 7.825 1.00 83.25 304 VAL A N 1
ATOM 2406 C CA . VAL A 1 304 ? 15.441 -18.204 7.896 1.00 83.25 304 VAL A CA 1
ATOM 2407 C C . VAL A 1 304 ? 15.109 -19.456 7.075 1.00 83.25 304 VAL A C 1
ATOM 2409 O O . VAL A 1 304 ? 15.966 -19.948 6.341 1.00 83.25 304 VAL A O 1
ATOM 2412 N N . GLN A 1 305 ? 13.859 -19.923 7.132 1.00 79.94 305 GLN A N 1
ATOM 2413 C CA . GLN A 1 305 ? 13.403 -21.118 6.410 1.00 79.94 305 GLN A CA 1
ATOM 2414 C C . GLN A 1 305 ? 13.427 -20.966 4.876 1.00 79.94 305 GLN A C 1
ATOM 2416 O O . GLN A 1 305 ? 13.546 -21.958 4.167 1.00 79.94 305 GLN A O 1
ATOM 2421 N N . PHE A 1 306 ? 13.356 -19.733 4.364 1.00 76.88 306 PHE A N 1
ATOM 2422 C CA . PHE A 1 306 ? 13.343 -19.438 2.927 1.00 76.88 306 PHE A CA 1
ATOM 2423 C C . PHE A 1 306 ? 14.704 -18.980 2.392 1.00 76.88 306 PHE A C 1
ATOM 2425 O O . PHE A 1 306 ? 14.948 -19.055 1.193 1.00 76.88 306 PHE A O 1
ATOM 2432 N N . ILE A 1 307 ? 15.595 -18.496 3.264 1.00 67.06 307 ILE A N 1
ATOM 2433 C CA . ILE A 1 307 ? 16.907 -17.960 2.873 1.00 67.06 307 ILE A CA 1
ATOM 2434 C C . ILE A 1 307 ? 17.976 -19.059 2.788 1.00 67.06 307 ILE A C 1
ATOM 2436 O O . ILE A 1 307 ? 18.878 -18.956 1.958 1.00 67.06 307 ILE A O 1
ATOM 2440 N N . GLN A 1 308 ? 17.876 -20.133 3.581 1.00 60.50 308 GLN A N 1
ATOM 2441 C CA . GLN A 1 308 ? 18.860 -21.227 3.541 1.00 60.50 308 GLN A CA 1
ATOM 2442 C C . GLN A 1 308 ? 19.099 -21.849 2.148 1.00 60.50 308 GLN A C 1
ATOM 2444 O O . GLN A 1 308 ? 20.257 -22.131 1.841 1.00 60.50 308 GLN A O 1
ATOM 2449 N N . PRO A 1 309 ? 18.081 -22.050 1.291 1.00 60.31 309 PRO A N 1
ATOM 2450 C CA . PRO A 1 309 ? 18.286 -22.551 -0.070 1.00 60.31 309 PRO A CA 1
ATOM 2451 C C . PRO A 1 309 ? 18.964 -21.549 -1.016 1.00 60.31 309 PRO A C 1
ATOM 2453 O O . PRO A 1 309 ? 19.519 -21.963 -2.023 1.00 60.31 309 PRO A O 1
ATOM 2456 N N . ILE A 1 310 ? 18.914 -20.247 -0.714 1.00 54.97 310 ILE A N 1
ATOM 2457 C CA . ILE A 1 310 ? 19.418 -19.165 -1.582 1.00 54.97 310 ILE A CA 1
ATOM 2458 C C . ILE A 1 310 ? 20.930 -18.943 -1.385 1.00 54.97 310 ILE A C 1
ATOM 2460 O O . ILE A 1 310 ? 21.593 -18.389 -2.255 1.00 54.97 310 ILE A O 1
ATOM 2464 N N . TRP A 1 311 ? 21.473 -19.331 -0.225 1.00 47.66 311 TRP A N 1
ATOM 2465 C CA . TRP A 1 311 ? 22.875 -19.099 0.163 1.00 47.66 311 TRP A CA 1
ATOM 2466 C C . TRP A 1 311 ? 23.804 -20.294 -0.107 1.00 47.66 311 TRP A C 1
ATOM 2468 O O . TRP A 1 311 ? 24.993 -20.211 0.204 1.00 47.66 311 TRP A O 1
ATOM 2478 N N . LYS A 1 312 ? 23.273 -21.398 -0.640 1.00 39.28 312 LYS A N 1
ATOM 2479 C CA . LYS A 1 312 ? 24.055 -22.541 -1.129 1.00 39.28 312 LYS A CA 1
ATOM 2480 C C . LYS A 1 312 ? 24.315 -22.392 -2.620 1.00 39.28 312 LYS A C 1
ATOM 2482 O O . LYS A 1 312 ? 25.424 -22.784 -3.035 1.00 39.28 312 LYS A O 1
#

Radius of gyration: 21.39 Å; chains: 1; bounding box: 47×51×62 Å

Secondary structure (DSSP, 8-state):
-HHHHHHHHHHHHHHHHTSS-HHHHHHHHHHHHHHHHTS-HHHHTTEETTTTEE---HHHHHHHHHHHHHHHHHTT--STT-TT-SSHHHHHHHHHHHHHHHHHHHHHHHHHSHHHHHHHHHHHHHHHHTSPP-GGGTT-TT---TT-HHHHHHHHHHHHHIIIIIISEE-GGGGS-TTS----S--S------EEGGGGSTT-HHHHHHHHHHHHHHH---TT-HHHHHHHHHHHHH-HHHHTT-HHHHHHHHHHHHHHHHSPP---TTSTTHHHHHHHHHHHHHHHHHHHHHHHHHSHHHHHHHHTTT--